Protein AF-A0A8H6CEE3-F1 (afdb_monomer_lite)

Radius of gyration: 67.64 Å; chains: 1; bounding box: 164×62×178 Å

Structure (mmCIF, N/CA/C/O backbone):
data_AF-A0A8H6CEE3-F1
#
_entry.id   AF-A0A8H6CEE3-F1
#
loop_
_atom_site.group_PDB
_atom_site.id
_atom_site.type_symbol
_atom_site.label_atom_id
_atom_site.label_alt_id
_atom_site.label_comp_id
_atom_site.label_asym_id
_atom_site.label_entity_id
_atom_site.label_seq_id
_atom_site.pdbx_PDB_ins_code
_atom_site.Cartn_x
_atom_site.Cartn_y
_atom_site.Cartn_z
_atom_site.occupancy
_atom_site.B_iso_or_equiv
_atom_site.auth_seq_id
_atom_site.auth_comp_id
_atom_site.auth_asym_id
_atom_site.auth_atom_id
_atom_site.pdbx_PDB_model_num
ATOM 1 N N . MET A 1 1 ? 14.064 2.492 -61.078 1.00 39.88 1 MET A N 1
ATOM 2 C CA . MET A 1 1 ? 13.037 1.559 -60.576 1.00 39.88 1 MET A CA 1
ATOM 3 C C . MET A 1 1 ? 13.046 1.668 -59.062 1.00 39.88 1 MET A C 1
ATOM 5 O O . MET A 1 1 ? 14.114 1.482 -58.490 1.00 39.88 1 MET A O 1
ATOM 9 N N . ALA A 1 2 ? 11.945 2.080 -58.431 1.00 37.81 2 ALA A N 1
ATOM 10 C CA . ALA A 1 2 ? 11.889 2.160 -56.970 1.00 37.81 2 ALA A CA 1
ATOM 11 C C . ALA A 1 2 ? 12.077 0.750 -56.368 1.00 37.81 2 ALA A C 1
ATOM 13 O O . ALA A 1 2 ? 11.578 -0.214 -56.955 1.00 37.81 2 ALA A O 1
ATOM 14 N N . PRO A 1 3 ? 12.829 0.599 -55.266 1.00 48.75 3 PRO A N 1
ATOM 15 C CA . PRO A 1 3 ? 13.043 -0.702 -54.645 1.00 48.75 3 PRO A CA 1
ATOM 16 C C . PRO A 1 3 ? 11.715 -1.298 -54.160 1.00 48.75 3 PRO A C 1
ATOM 18 O O . PRO A 1 3 ? 10.822 -0.582 -53.715 1.00 48.75 3 PRO A O 1
ATOM 21 N N . ALA A 1 4 ? 11.595 -2.622 -54.257 1.00 53.44 4 ALA A N 1
ATOM 22 C CA . ALA A 1 4 ? 10.451 -3.389 -53.779 1.00 53.44 4 ALA A CA 1
ATOM 23 C C . ALA A 1 4 ? 10.147 -3.084 -52.299 1.00 53.44 4 ALA A C 1
ATOM 25 O O . ALA A 1 4 ? 10.990 -3.330 -51.437 1.00 53.44 4 ALA A O 1
ATOM 26 N N . GLU A 1 5 ? 8.938 -2.593 -52.007 1.00 61.75 5 GLU A N 1
ATOM 27 C CA . GLU A 1 5 ? 8.427 -2.410 -50.640 1.00 61.75 5 GLU A CA 1
ATOM 28 C C . GLU A 1 5 ? 8.554 -3.733 -49.854 1.00 61.75 5 GLU A C 1
ATOM 30 O O . GLU A 1 5 ? 7.961 -4.744 -50.252 1.00 61.75 5 GLU A O 1
ATOM 35 N N . PRO A 1 6 ? 9.341 -3.785 -48.762 1.00 60.94 6 PRO A N 1
ATOM 36 C CA . PRO A 1 6 ? 9.722 -5.049 -48.141 1.00 60.94 6 PRO A CA 1
ATOM 37 C C . PRO A 1 6 ? 8.540 -5.799 -47.512 1.00 60.94 6 PRO A C 1
ATOM 39 O O . PRO A 1 6 ? 8.573 -7.026 -47.511 1.00 60.94 6 PRO A O 1
ATOM 42 N N . ASN A 1 7 ? 7.487 -5.099 -47.072 1.00 70.81 7 ASN A N 1
ATOM 43 C CA . ASN A 1 7 ? 6.395 -5.643 -46.250 1.00 70.81 7 ASN A CA 1
ATOM 44 C C . ASN A 1 7 ? 5.053 -5.837 -46.981 1.00 70.81 7 ASN A C 1
ATOM 46 O O . ASN A 1 7 ? 4.021 -5.973 -46.324 1.00 70.81 7 ASN A O 1
ATOM 50 N N . VAL A 1 8 ? 5.036 -5.849 -48.317 1.00 82.00 8 VAL A N 1
ATOM 51 C CA . VAL A 1 8 ? 3.790 -6.011 -49.083 1.00 82.00 8 VAL A CA 1
ATOM 52 C C . VAL A 1 8 ? 3.648 -7.426 -49.642 1.00 82.00 8 VAL A C 1
ATOM 54 O O . VAL A 1 8 ? 4.561 -7.951 -50.284 1.00 82.00 8 VAL A O 1
ATOM 57 N N . ASP A 1 9 ? 2.466 -8.011 -49.435 1.00 89.31 9 ASP A N 1
ATOM 58 C CA . ASP A 1 9 ? 2.075 -9.294 -50.014 1.00 89.31 9 ASP A CA 1
ATOM 59 C C . ASP A 1 9 ? 1.698 -9.123 -51.494 1.00 89.31 9 ASP A C 1
ATOM 61 O O . ASP A 1 9 ? 0.627 -8.614 -51.830 1.00 89.31 9 ASP A O 1
ATOM 65 N N . TYR A 1 10 ? 2.579 -9.539 -52.397 1.00 91.75 10 TYR A N 1
ATOM 66 C CA . TYR A 1 10 ? 2.385 -9.433 -53.837 1.00 91.75 10 TYR A CA 1
ATOM 67 C C . TYR A 1 10 ? 1.326 -10.407 -54.358 1.00 91.75 10 TYR A C 1
ATOM 69 O O . TYR A 1 10 ? 0.660 -10.084 -55.344 1.00 91.75 10 TYR A O 1
ATOM 77 N N . TYR A 1 11 ? 1.098 -11.539 -53.683 1.00 92.31 11 TYR A N 1
ATOM 78 C CA . TYR A 1 11 ? -0.005 -12.440 -54.019 1.00 92.31 11 TYR A CA 1
ATOM 79 C C . TYR A 1 11 ? -1.343 -11.782 -53.676 1.00 92.31 11 TYR A C 1
ATOM 81 O O . TYR A 1 11 ? -2.260 -11.785 -54.500 1.00 92.31 11 TYR A O 1
ATOM 89 N N . ALA A 1 12 ? -1.427 -11.108 -52.523 1.00 91.19 12 ALA A N 1
ATOM 90 C CA . ALA A 1 12 ? -2.615 -10.344 -52.141 1.00 91.19 12 ALA A CA 1
ATOM 91 C C . ALA A 1 12 ? -2.850 -9.118 -53.043 1.00 91.19 12 ALA A C 1
ATOM 93 O O . ALA A 1 12 ? -3.990 -8.858 -53.427 1.00 91.19 12 ALA A O 1
ATOM 94 N N . VAL A 1 13 ? -1.793 -8.395 -53.441 1.00 92.00 13 VAL A N 1
ATOM 95 C CA . VAL A 1 13 ? -1.885 -7.267 -54.396 1.00 92.00 13 VAL A CA 1
ATOM 96 C C . VAL A 1 13 ? -2.426 -7.728 -55.750 1.00 92.00 13 VAL A C 1
ATOM 98 O O . VAL A 1 13 ? -3.252 -7.043 -56.356 1.00 92.00 13 VAL A O 1
ATOM 101 N N . LEU A 1 14 ? -1.995 -8.902 -56.215 1.00 93.06 14 LEU A N 1
ATOM 102 C CA . LEU A 1 14 ? -2.500 -9.528 -57.436 1.00 93.06 14 LEU A CA 1
ATOM 103 C C . LEU A 1 14 ? -3.820 -10.284 -57.222 1.00 93.06 14 LEU A C 1
ATOM 105 O O . LEU A 1 14 ? -4.374 -10.792 -58.194 1.00 93.06 14 LEU A O 1
ATOM 109 N N . ALA A 1 15 ? -4.342 -10.342 -55.993 1.00 92.25 15 ALA A N 1
ATOM 110 C CA . ALA A 1 15 ? -5.543 -11.081 -55.606 1.00 92.25 15 ALA A CA 1
ATOM 111 C C . ALA A 1 15 ? -5.543 -12.550 -56.079 1.00 92.25 15 ALA A C 1
ATOM 113 O O . ALA A 1 15 ? -6.558 -13.068 -56.547 1.00 92.25 15 ALA A O 1
ATOM 114 N N . VAL A 1 16 ? -4.390 -13.212 -55.981 1.00 93.94 16 VAL A N 1
ATOM 115 C CA . VAL A 1 16 ? -4.187 -14.617 -56.359 1.00 93.94 16 VAL A CA 1
ATOM 116 C C . VAL A 1 16 ? -3.710 -15.435 -55.161 1.00 93.94 16 VAL A C 1
ATOM 118 O O . VAL A 1 16 ? -3.172 -14.892 -54.201 1.00 93.94 16 VAL A O 1
ATOM 121 N N . SER A 1 17 ? -3.904 -16.754 -55.216 1.00 91.38 17 SER A N 1
ATOM 122 C CA . SER A 1 17 ? -3.331 -17.675 -54.225 1.00 91.38 17 SER A CA 1
ATOM 123 C C . SER A 1 17 ? -1.812 -17.796 -54.397 1.00 91.38 17 SER A C 1
ATOM 125 O O . SER A 1 17 ? -1.295 -17.632 -55.503 1.00 91.38 17 SER A O 1
ATOM 127 N N . ASN A 1 18 ? -1.103 -18.179 -53.336 1.00 87.81 18 ASN A N 1
ATOM 128 C CA . ASN A 1 18 ? 0.330 -18.486 -53.385 1.00 87.81 18 ASN A CA 1
ATOM 129 C C . ASN A 1 18 ? 0.644 -19.667 -54.321 1.00 87.81 18 ASN A C 1
ATOM 131 O O . ASN A 1 18 ? 1.734 -19.726 -54.886 1.00 87.81 18 ASN A O 1
ATOM 135 N N . ASP A 1 19 ? -0.334 -20.550 -54.546 1.00 89.50 19 ASP A N 1
ATOM 136 C CA . ASP A 1 19 ? -0.244 -21.690 -55.469 1.00 89.50 19 ASP A CA 1
ATOM 137 C C . ASP A 1 19 ? -0.669 -21.337 -56.906 1.00 89.50 19 ASP A C 1
ATOM 139 O O . ASP A 1 19 ? -0.760 -22.209 -57.769 1.00 89.50 19 ASP A O 1
ATOM 143 N N . ALA A 1 20 ? -0.964 -20.061 -57.189 1.00 91.75 20 ALA A N 1
ATOM 144 C CA . ALA A 1 20 ? -1.451 -19.647 -58.498 1.00 91.75 20 ALA A CA 1
ATOM 145 C C . ALA A 1 20 ? -0.418 -19.900 -59.604 1.00 91.75 20 ALA A C 1
ATOM 147 O O . ALA A 1 20 ? 0.791 -19.661 -59.446 1.00 91.75 20 ALA A O 1
ATOM 148 N N . THR A 1 21 ? -0.921 -20.349 -60.753 1.00 93.19 21 THR A N 1
ATOM 149 C CA . THR A 1 21 ? -0.109 -20.541 -61.954 1.00 93.19 21 THR A CA 1
ATOM 150 C C . THR A 1 21 ? 0.269 -19.191 -62.570 1.00 93.19 21 THR A C 1
ATOM 152 O O . THR A 1 21 ? -0.373 -18.168 -62.319 1.00 93.19 21 THR A O 1
ATOM 155 N N . ILE A 1 22 ? 1.308 -19.169 -63.409 1.00 91.62 22 ILE A N 1
ATOM 156 C CA . ILE A 1 22 ? 1.734 -17.945 -64.113 1.00 91.62 22 ILE A CA 1
ATOM 157 C C . ILE A 1 22 ? 0.588 -17.392 -64.975 1.00 91.62 22 ILE A C 1
ATOM 159 O O . ILE A 1 22 ? 0.380 -16.181 -65.031 1.00 91.62 22 ILE A O 1
ATOM 163 N N . GLU A 1 23 ? -0.213 -18.268 -65.588 1.00 91.62 23 GLU A N 1
ATOM 164 C CA . GLU A 1 23 ? -1.377 -17.853 -66.373 1.00 91.62 23 GLU A CA 1
ATOM 165 C C . GLU A 1 23 ? -2.418 -17.115 -65.529 1.00 91.62 23 GLU A C 1
ATOM 167 O O . GLU A 1 23 ? -2.978 -16.113 -65.981 1.00 91.62 23 GLU A O 1
ATOM 172 N N . ASP A 1 24 ? -2.667 -17.582 -64.306 1.00 92.69 24 ASP A N 1
ATOM 173 C CA . ASP A 1 24 ? -3.626 -16.963 -63.388 1.00 92.69 24 ASP A CA 1
ATOM 174 C C . ASP A 1 24 ? -3.121 -15.608 -62.888 1.00 92.69 24 ASP A C 1
ATOM 176 O O . ASP A 1 24 ? -3.884 -14.640 -62.837 1.00 92.69 24 ASP A O 1
ATOM 180 N N . VAL A 1 25 ? -1.815 -15.503 -62.628 1.00 94.06 25 VAL A N 1
ATOM 181 C CA . VAL A 1 25 ? -1.134 -14.243 -62.298 1.00 94.06 25 VAL A CA 1
ATOM 182 C C . VAL A 1 25 ? -1.277 -13.232 -63.442 1.00 94.06 25 VAL A C 1
ATOM 184 O O . VAL A 1 25 ? -1.697 -12.095 -63.215 1.00 94.06 25 VAL A O 1
ATOM 187 N N . THR A 1 26 ? -1.020 -13.637 -64.691 1.00 92.94 26 THR A N 1
ATOM 188 C CA . THR A 1 26 ? -1.172 -12.766 -65.869 1.00 92.94 26 THR A CA 1
ATOM 189 C C . THR A 1 26 ? -2.628 -12.370 -66.116 1.00 92.94 26 THR A C 1
ATOM 191 O O . THR A 1 26 ? -2.906 -11.211 -66.443 1.00 92.94 26 THR A O 1
ATOM 194 N N . LYS A 1 27 ? -3.581 -13.298 -65.952 1.00 94.44 27 LYS A N 1
ATOM 195 C CA . LYS A 1 27 ? -5.020 -13.009 -66.079 1.00 94.44 27 LYS A CA 1
ATOM 196 C C . LYS A 1 27 ? -5.468 -11.997 -65.024 1.00 94.44 27 LYS A C 1
ATOM 198 O O . LYS A 1 27 ? -6.136 -11.019 -65.374 1.00 94.44 27 LYS A O 1
ATOM 203 N N . SER A 1 28 ? -5.070 -12.192 -63.766 1.00 94.81 28 SER A N 1
ATOM 204 C CA . SER A 1 28 ? -5.431 -11.293 -62.669 1.00 94.81 28 SER A CA 1
ATOM 205 C C . SER A 1 28 ? -4.804 -9.909 -62.834 1.00 94.81 28 SER A C 1
ATOM 207 O O . SER A 1 28 ? -5.517 -8.906 -62.775 1.00 94.81 28 SER A O 1
ATOM 209 N N . TYR A 1 29 ? -3.513 -9.833 -63.182 1.00 95.19 29 TYR A N 1
ATOM 210 C CA . TYR A 1 29 ? -2.834 -8.567 -63.469 1.00 95.19 29 TYR A CA 1
ATOM 211 C C . TYR A 1 29 ? -3.546 -7.772 -64.567 1.00 95.19 29 TYR A C 1
ATOM 213 O O . TYR A 1 29 ? -3.877 -6.609 -64.364 1.00 95.19 29 TYR A O 1
ATOM 221 N N . ARG A 1 30 ? -3.875 -8.394 -65.710 1.00 93.56 30 ARG A N 1
ATOM 222 C CA . ARG A 1 30 ? -4.580 -7.711 -66.813 1.00 93.56 30 ARG A CA 1
ATOM 223 C C . ARG A 1 30 ? -5.952 -7.185 -66.395 1.00 93.56 30 ARG A C 1
ATOM 225 O O . ARG A 1 30 ? -6.376 -6.132 -66.872 1.00 93.56 30 ARG A O 1
ATOM 232 N N . LYS A 1 31 ? -6.660 -7.917 -65.531 1.00 94.06 31 LYS A N 1
ATOM 233 C CA . LYS A 1 31 ? -7.954 -7.494 -64.984 1.00 94.06 31 LYS A CA 1
ATOM 234 C C . LYS A 1 31 ? -7.780 -6.304 -64.038 1.00 94.06 31 LYS A C 1
ATOM 236 O O . LYS A 1 31 ? -8.448 -5.289 -64.218 1.00 94.06 31 LYS A O 1
ATOM 241 N N . LEU A 1 32 ? -6.864 -6.407 -63.078 1.00 92.38 32 LEU A N 1
ATOM 242 C CA . LEU A 1 32 ? -6.604 -5.374 -62.075 1.00 92.38 32 LEU A CA 1
ATOM 243 C C . LEU A 1 32 ? -5.993 -4.109 -62.686 1.00 92.38 32 LEU A C 1
ATOM 245 O O . LEU A 1 32 ? -6.401 -3.013 -62.317 1.00 92.38 32 LEU A O 1
ATOM 249 N N . ALA A 1 33 ? -5.112 -4.234 -63.678 1.00 91.44 33 ALA A N 1
ATOM 250 C CA . ALA A 1 33 ? -4.483 -3.112 -64.372 1.00 91.44 33 ALA A CA 1
ATOM 251 C C . ALA A 1 33 ? -5.514 -2.249 -65.110 1.00 91.44 33 ALA A C 1
ATOM 253 O O . ALA A 1 33 ? -5.437 -1.028 -65.060 1.00 91.44 33 ALA A O 1
ATOM 254 N N . LYS A 1 34 ? -6.533 -2.863 -65.730 1.00 89.94 34 LYS A N 1
ATOM 255 C CA . LYS A 1 34 ? -7.644 -2.130 -66.366 1.00 89.94 34 LYS A CA 1
ATOM 256 C C . LYS A 1 34 ? -8.510 -1.378 -65.358 1.00 89.94 34 LYS A C 1
ATOM 258 O O . LYS A 1 34 ? -9.046 -0.326 -65.693 1.00 89.94 34 LYS A O 1
ATOM 263 N N . ILE A 1 35 ? -8.672 -1.940 -64.160 1.00 87.75 35 ILE A N 1
ATOM 264 C CA . ILE A 1 35 ? -9.497 -1.371 -63.087 1.00 87.75 35 ILE A CA 1
ATOM 265 C C . ILE A 1 35 ? -8.744 -0.250 -62.364 1.00 87.75 35 ILE A C 1
ATOM 267 O O . ILE A 1 35 ? -9.344 0.766 -62.038 1.00 87.75 35 ILE A O 1
ATOM 271 N N . ARG A 1 36 ? -7.440 -0.422 -62.124 1.00 87.38 36 ARG A N 1
ATOM 272 C CA . ARG A 1 36 ? -6.585 0.474 -61.327 1.00 87.38 36 ARG A CA 1
ATOM 273 C C . ARG A 1 36 ? -5.739 1.435 -62.168 1.00 87.38 36 ARG A C 1
ATOM 275 O O . ARG A 1 36 ? -4.859 2.087 -61.623 1.00 87.38 36 ARG A O 1
ATOM 282 N N . HIS A 1 37 ? -5.987 1.529 -63.474 1.00 86.50 37 HIS A N 1
ATOM 283 C CA . HIS A 1 37 ? -5.222 2.403 -64.363 1.00 86.50 37 HIS A CA 1
ATOM 284 C C . HIS A 1 37 ? -5.358 3.880 -63.937 1.00 86.50 37 HIS A C 1
ATOM 286 O O . HIS A 1 37 ? -6.492 4.316 -63.701 1.00 86.50 37 HIS A O 1
ATOM 292 N N . PRO A 1 38 ? -4.259 4.658 -63.881 1.00 86.00 38 PRO A N 1
ATOM 293 C CA . PRO A 1 38 ? -4.291 6.058 -63.444 1.00 86.00 38 PRO A CA 1
ATOM 294 C C . PRO A 1 38 ? -5.126 6.952 -64.376 1.00 86.00 38 PRO A C 1
ATOM 296 O O . PRO A 1 38 ? -5.830 7.836 -63.912 1.00 86.00 38 PRO A O 1
ATOM 299 N N . ASP A 1 39 ? -5.168 6.642 -65.677 1.00 85.44 39 ASP A N 1
ATOM 300 C CA . ASP A 1 39 ? -5.997 7.368 -66.665 1.00 85.44 39 ASP A CA 1
ATOM 301 C C . ASP A 1 39 ? -7.511 7.293 -66.379 1.00 85.44 39 ASP A C 1
ATOM 303 O O . ASP A 1 39 ? -8.275 8.174 -66.755 1.00 85.44 39 ASP A O 1
ATOM 307 N N . LYS A 1 40 ? -7.967 6.233 -65.695 1.00 81.31 40 LYS A N 1
ATOM 308 C CA . LYS A 1 40 ? -9.386 6.040 -65.347 1.00 81.31 40 LYS A CA 1
ATOM 309 C C . LYS A 1 40 ? -9.712 6.405 -63.901 1.00 81.31 40 LYS A C 1
ATOM 311 O O . LYS A 1 40 ? -10.887 6.495 -63.561 1.00 81.31 40 LYS A O 1
ATOM 316 N N . ASN A 1 41 ? -8.699 6.587 -63.053 1.00 79.19 41 ASN A N 1
ATOM 317 C CA . ASN A 1 41 ? -8.857 6.872 -61.631 1.00 79.19 41 ASN A CA 1
ATOM 318 C C . ASN A 1 41 ? -7.981 8.073 -61.265 1.00 79.19 41 ASN A C 1
ATOM 320 O O . ASN A 1 41 ? -6.817 7.894 -60.933 1.00 79.19 41 ASN A O 1
ATOM 324 N N . LEU A 1 42 ? -8.538 9.284 -61.278 1.00 75.44 42 LEU A N 1
ATOM 325 C CA . LEU A 1 42 ? -7.797 10.528 -61.021 1.00 75.44 42 LEU A CA 1
ATOM 326 C C . LEU A 1 42 ? -7.505 10.799 -59.526 1.00 75.44 42 LEU A C 1
ATOM 328 O O . LEU A 1 42 ? -7.373 11.948 -59.121 1.00 75.44 42 LEU A O 1
ATOM 332 N N . ASN A 1 43 ? -7.416 9.765 -58.688 1.00 77.44 43 ASN A N 1
ATOM 333 C CA . ASN A 1 43 ? -7.053 9.934 -57.278 1.00 77.44 43 ASN A CA 1
ATOM 334 C C . ASN A 1 43 ? -5.527 10.004 -57.130 1.00 77.44 43 ASN A C 1
ATOM 336 O O . ASN A 1 43 ? -4.821 9.283 -57.841 1.00 77.44 43 ASN A O 1
ATOM 340 N N . ASP A 1 44 ? -5.032 10.777 -56.162 1.00 69.94 44 ASP A N 1
ATOM 341 C CA . ASP A 1 44 ? -3.591 10.977 -55.922 1.00 69.94 44 ASP A CA 1
ATOM 342 C C . ASP A 1 44 ? -2.824 9.658 -55.678 1.00 69.94 44 ASP A C 1
ATOM 344 O O . ASP A 1 44 ? -1.674 9.511 -56.092 1.00 69.94 44 ASP A O 1
ATOM 348 N N . ASP A 1 45 ? -3.490 8.635 -55.132 1.00 77.38 45 ASP A N 1
ATOM 349 C CA . ASP A 1 45 ? -2.884 7.324 -54.846 1.00 77.38 45 ASP A CA 1
ATOM 350 C C . ASP A 1 45 ? -2.920 6.334 -56.028 1.00 77.38 45 ASP A C 1
ATOM 352 O O . ASP A 1 45 ? -2.323 5.255 -55.970 1.00 77.38 45 ASP A O 1
ATOM 356 N N . SER A 1 46 ? -3.626 6.660 -57.116 1.00 80.50 46 SER A N 1
ATOM 357 C CA . SER A 1 46 ? -3.852 5.742 -58.249 1.00 80.50 46 SER A CA 1
ATOM 358 C C . SER A 1 46 ? -2.550 5.293 -58.918 1.00 80.50 46 SER A C 1
ATOM 360 O O . SER A 1 46 ? -2.379 4.113 -59.235 1.00 80.50 46 SER A O 1
ATOM 362 N N . THR A 1 47 ? -1.606 6.222 -59.069 1.00 84.25 47 THR A N 1
ATOM 363 C CA . THR A 1 47 ? -0.296 5.973 -59.675 1.00 84.25 47 THR A CA 1
ATOM 364 C C . THR A 1 47 ? 0.544 5.045 -58.799 1.00 84.25 47 THR A C 1
ATOM 366 O O . THR A 1 47 ? 1.130 4.091 -59.308 1.00 84.25 47 THR A O 1
ATOM 369 N N . ALA A 1 48 ? 0.553 5.261 -57.481 1.00 84.75 48 ALA A N 1
ATOM 370 C CA . ALA A 1 48 ? 1.295 4.427 -56.537 1.00 84.75 48 ALA A CA 1
ATOM 371 C C . ALA A 1 48 ? 0.736 2.994 -56.475 1.00 84.75 48 ALA A C 1
ATOM 373 O O . ALA A 1 48 ? 1.490 2.021 -56.521 1.00 84.75 48 ALA A O 1
ATOM 374 N N . VAL A 1 49 ? -0.594 2.844 -56.452 1.00 85.25 49 VAL A N 1
ATOM 375 C CA . VAL A 1 49 ? -1.261 1.531 -56.463 1.00 85.25 49 VAL A CA 1
ATOM 376 C C . VAL A 1 49 ? -0.990 0.775 -57.766 1.00 85.25 49 VAL A C 1
ATOM 378 O O . VAL A 1 49 ? -0.751 -0.433 -57.743 1.00 85.25 49 VAL A O 1
ATOM 381 N N . PHE A 1 50 ? -0.999 1.469 -58.906 1.00 88.69 50 PHE A N 1
ATOM 382 C CA . PHE A 1 50 ? -0.683 0.858 -60.195 1.00 88.69 50 PHE A CA 1
ATOM 383 C C . PHE A 1 50 ? 0.785 0.414 -60.277 1.00 88.69 50 PHE A C 1
ATOM 385 O O . PHE A 1 50 ? 1.061 -0.701 -60.720 1.00 88.69 50 PHE A O 1
ATOM 392 N N . GLN A 1 51 ? 1.718 1.238 -59.789 1.00 88.88 51 GLN A N 1
ATOM 393 C CA . GLN A 1 51 ? 3.136 0.876 -59.692 1.00 88.88 51 GLN A CA 1
ATOM 394 C C . GLN A 1 51 ? 3.345 -0.351 -58.798 1.00 88.88 51 GLN A C 1
ATOM 396 O O . GLN A 1 51 ? 4.091 -1.258 -59.160 1.00 88.88 51 GLN A O 1
ATOM 401 N N . LEU A 1 52 ? 2.642 -0.434 -57.665 1.00 89.31 52 LEU A N 1
ATOM 402 C CA . LEU A 1 52 ? 2.697 -1.593 -56.775 1.00 89.31 52 LEU A CA 1
ATOM 403 C C . LEU A 1 52 ? 2.168 -2.870 -57.449 1.00 89.31 52 LEU A C 1
ATOM 405 O O . LEU A 1 52 ? 2.785 -3.928 -57.337 1.00 89.31 52 LEU A O 1
ATOM 409 N N . LEU A 1 53 ? 1.057 -2.766 -58.184 1.00 91.56 53 LEU A N 1
ATOM 410 C CA . LEU A 1 53 ? 0.486 -3.869 -58.959 1.00 91.56 53 LEU A CA 1
ATOM 411 C C . LEU A 1 53 ? 1.445 -4.357 -60.056 1.00 91.56 53 LEU A C 1
ATOM 413 O O . LEU A 1 53 ? 1.578 -5.563 -60.272 1.00 91.56 53 LEU A O 1
ATOM 417 N N . GLN A 1 54 ? 2.120 -3.431 -60.737 1.00 91.44 54 GLN A N 1
ATOM 418 C CA . GLN A 1 54 ? 3.127 -3.753 -61.743 1.00 91.44 54 GLN A CA 1
ATOM 419 C C . GLN A 1 54 ? 4.347 -4.443 -61.118 1.00 91.44 54 GLN A C 1
ATOM 421 O O . GLN A 1 54 ? 4.747 -5.503 -61.593 1.00 91.44 54 GLN A O 1
ATOM 426 N N . ASN A 1 55 ? 4.872 -3.916 -60.011 1.00 90.62 55 ASN A N 1
ATOM 427 C CA . ASN A 1 55 ? 5.994 -4.517 -59.285 1.00 90.62 55 ASN A CA 1
ATOM 428 C C . ASN A 1 55 ? 5.667 -5.936 -58.782 1.00 90.62 55 ASN A C 1
ATOM 430 O O . ASN A 1 55 ? 6.514 -6.832 -58.851 1.00 90.62 55 ASN A O 1
ATOM 434 N N . ALA A 1 56 ? 4.434 -6.164 -58.317 1.00 91.81 56 ALA A N 1
ATOM 435 C CA . ALA A 1 56 ? 3.961 -7.485 -57.909 1.00 91.81 56 ALA A CA 1
ATOM 436 C C . ALA A 1 56 ? 3.952 -8.473 -59.088 1.00 91.81 56 ALA A C 1
ATOM 438 O O . ALA A 1 56 ? 4.445 -9.595 -58.958 1.00 91.81 56 ALA A O 1
ATOM 439 N N . TYR A 1 57 ? 3.459 -8.048 -60.256 1.00 93.69 57 TYR A N 1
ATOM 440 C CA . TYR A 1 57 ? 3.466 -8.866 -61.472 1.00 93.69 57 TYR A CA 1
ATOM 441 C C . TYR A 1 57 ? 4.883 -9.165 -61.975 1.00 93.69 57 TYR A C 1
ATOM 443 O O . TYR A 1 57 ? 5.180 -10.309 -62.305 1.00 93.69 57 TYR A O 1
ATOM 451 N N . GLU A 1 58 ? 5.775 -8.174 -61.988 1.00 92.31 58 GLU A N 1
ATOM 452 C CA . GLU A 1 58 ? 7.172 -8.345 -62.414 1.00 92.31 58 GLU A CA 1
ATOM 453 C C . GLU A 1 58 ? 7.970 -9.281 -61.496 1.00 92.31 58 GLU A C 1
ATOM 455 O O . GLU A 1 58 ? 8.928 -9.913 -61.944 1.00 92.31 58 GLU A O 1
ATOM 460 N N . THR A 1 59 ? 7.584 -9.372 -60.221 1.00 91.19 59 THR A N 1
ATOM 461 C CA . THR A 1 59 ? 8.249 -10.227 -59.230 1.00 91.19 59 THR A CA 1
ATOM 462 C C . THR A 1 59 ? 7.675 -11.644 -59.222 1.00 91.19 59 THR A C 1
ATOM 464 O O . THR A 1 59 ? 8.437 -12.603 -59.255 1.00 91.19 59 THR A O 1
ATOM 467 N N . ILE A 1 60 ? 6.346 -11.802 -59.202 1.00 92.19 60 ILE A N 1
ATOM 468 C CA . ILE A 1 60 ? 5.690 -13.123 -59.134 1.00 92.19 60 ILE A CA 1
ATOM 469 C C . ILE A 1 60 ? 5.606 -13.796 -60.513 1.00 92.19 60 ILE A C 1
ATOM 471 O O . ILE A 1 60 ? 5.610 -15.023 -60.608 1.00 92.19 60 ILE A O 1
ATOM 475 N N . GLY A 1 61 ? 5.536 -13.012 -61.590 1.00 89.50 61 GLY A N 1
ATOM 476 C CA . GLY A 1 61 ? 5.459 -13.519 -62.961 1.00 89.50 61 GLY A CA 1
ATOM 477 C C . GLY A 1 61 ? 6.759 -14.150 -63.472 1.00 89.50 61 GLY A C 1
ATOM 478 O O . GLY A 1 61 ? 6.707 -14.953 -64.401 1.00 89.50 61 GLY A O 1
ATOM 479 N N . ASP A 1 62 ? 7.907 -13.828 -62.867 1.00 91.88 62 ASP A N 1
ATOM 480 C CA . ASP A 1 62 ? 9.210 -14.429 -63.175 1.00 91.88 62 ASP A CA 1
ATOM 481 C C . ASP A 1 62 ? 9.524 -15.554 -62.167 1.00 91.88 62 ASP A C 1
ATOM 483 O O . ASP A 1 62 ? 9.637 -15.274 -60.971 1.00 91.88 62 ASP A O 1
ATOM 487 N N . PRO A 1 63 ? 9.711 -16.816 -62.606 1.00 89.75 63 PRO A N 1
ATOM 488 C CA . PRO A 1 63 ? 10.000 -17.943 -61.715 1.00 89.75 63 PRO A CA 1
ATOM 489 C C . PRO A 1 63 ? 11.207 -17.734 -60.789 1.00 89.75 63 PRO A C 1
ATOM 491 O O . PRO A 1 63 ? 11.202 -18.212 -59.652 1.00 89.75 63 PRO A O 1
ATOM 494 N N . THR A 1 64 ? 12.238 -17.024 -61.255 1.00 91.38 64 THR A N 1
ATOM 495 C CA . THR A 1 64 ? 13.467 -16.789 -60.480 1.00 91.38 64 THR A CA 1
ATOM 496 C C . THR A 1 64 ? 13.203 -15.779 -59.369 1.00 91.38 64 THR A C 1
ATOM 498 O O . THR A 1 64 ? 13.476 -16.051 -58.199 1.00 91.38 64 THR A O 1
ATOM 501 N N . LYS A 1 65 ? 12.578 -14.647 -59.715 1.00 90.50 65 LYS A N 1
ATOM 502 C CA . LYS A 1 65 ? 12.218 -13.591 -58.756 1.00 90.50 65 LYS A CA 1
ATOM 503 C C . LYS A 1 65 ? 11.125 -14.033 -57.785 1.00 90.50 65 LYS A C 1
ATOM 505 O O . LYS A 1 65 ? 11.170 -13.651 -56.619 1.00 90.50 65 LYS A O 1
ATOM 510 N N . ARG A 1 66 ? 10.191 -14.884 -58.227 1.00 91.31 66 ARG A N 1
ATOM 511 C CA . ARG A 1 66 ? 9.154 -15.487 -57.378 1.00 91.31 66 ARG A CA 1
ATOM 512 C C . ARG A 1 66 ? 9.780 -16.317 -56.265 1.00 91.31 66 ARG A C 1
ATOM 514 O O . ARG A 1 66 ? 9.410 -16.149 -55.111 1.00 91.31 66 ARG A O 1
ATOM 521 N N . ARG A 1 67 ? 10.787 -17.139 -56.578 1.00 89.38 67 ARG A N 1
ATOM 522 C CA . ARG A 1 67 ? 11.489 -17.951 -55.573 1.00 89.38 67 ARG A CA 1
ATOM 523 C C . ARG A 1 67 ? 12.218 -17.094 -54.534 1.00 89.38 67 ARG A C 1
ATOM 525 O O . ARG A 1 67 ? 12.153 -17.392 -53.343 1.00 89.38 67 ARG A O 1
ATOM 532 N N . GLU A 1 68 ? 12.910 -16.044 -54.970 1.00 89.19 68 GLU A N 1
ATOM 533 C CA . GLU A 1 68 ? 13.577 -15.095 -54.065 1.00 89.19 68 GLU A CA 1
ATOM 534 C C . GLU A 1 68 ? 12.567 -14.338 -53.190 1.00 89.19 68 GLU A C 1
ATOM 536 O O . GLU A 1 68 ? 12.786 -14.156 -51.988 1.00 89.19 68 GLU A O 1
ATOM 541 N N . TYR A 1 69 ? 11.436 -13.943 -53.778 1.00 89.25 69 TYR A N 1
ATOM 542 C CA . TYR A 1 69 ? 10.331 -13.312 -53.071 1.00 89.25 69 TYR A CA 1
ATOM 543 C C . TYR A 1 69 ? 9.716 -14.243 -52.026 1.00 89.25 69 TYR A C 1
ATOM 545 O O . TYR A 1 69 ? 9.583 -13.830 -50.880 1.00 89.25 69 TYR A O 1
ATOM 553 N N . ASP A 1 70 ? 9.414 -15.494 -52.371 1.00 89.50 70 ASP A N 1
ATOM 554 C CA . ASP A 1 70 ? 8.803 -16.470 -51.463 1.00 89.50 70 ASP A CA 1
ATOM 555 C C . ASP A 1 70 ? 9.705 -16.765 -50.253 1.00 89.50 70 ASP A C 1
ATOM 557 O O . ASP A 1 70 ? 9.227 -16.826 -49.118 1.00 89.50 70 ASP A O 1
ATOM 561 N N . LEU A 1 71 ? 11.023 -16.874 -50.470 1.00 87.62 71 LEU A N 1
ATOM 562 C CA . LEU A 1 71 ? 12.011 -17.025 -49.395 1.00 87.62 71 LEU A CA 1
ATOM 563 C C . LEU A 1 71 ? 12.013 -15.819 -48.444 1.00 87.62 71 LEU A C 1
ATOM 565 O O . LEU A 1 71 ? 11.968 -15.988 -47.223 1.00 87.62 71 LEU A O 1
ATOM 569 N N . ARG A 1 72 ? 12.028 -14.597 -48.992 1.00 86.88 72 ARG A N 1
ATOM 570 C CA . ARG A 1 72 ? 11.995 -13.357 -48.200 1.00 86.88 72 ARG A CA 1
ATOM 571 C C . ARG A 1 72 ? 10.662 -13.194 -47.466 1.00 86.88 72 ARG A C 1
ATOM 573 O O . ARG A 1 72 ? 10.641 -12.870 -46.280 1.00 86.88 72 ARG A O 1
ATOM 580 N N . TRP A 1 73 ? 9.556 -13.432 -48.164 1.00 85.56 73 TRP A N 1
ATOM 581 C CA . TRP A 1 73 ? 8.196 -13.276 -47.662 1.00 85.56 73 TRP A CA 1
ATOM 582 C C . TRP A 1 73 ? 7.873 -14.291 -46.568 1.00 85.56 73 TRP A C 1
ATOM 584 O O . TRP A 1 73 ? 7.222 -13.928 -45.592 1.00 85.56 73 TRP A O 1
ATOM 594 N N . SER A 1 74 ? 8.391 -15.524 -46.652 1.00 85.50 74 SER A N 1
ATOM 595 C CA . SER A 1 74 ? 8.245 -16.500 -45.566 1.00 85.50 74 SER A CA 1
ATOM 596 C C . SER A 1 74 ? 8.866 -15.992 -44.265 1.00 85.50 74 SER A C 1
ATOM 598 O O . SER A 1 74 ? 8.190 -16.001 -43.242 1.00 85.50 74 SER A O 1
ATOM 600 N N . GLY A 1 75 ? 10.101 -15.476 -44.300 1.00 85.06 75 GLY A N 1
ATOM 601 C CA . GLY A 1 75 ? 10.756 -14.928 -43.105 1.00 85.06 75 GLY A CA 1
ATOM 602 C C . GLY A 1 75 ? 10.030 -13.706 -42.527 1.00 85.06 75 GLY A C 1
ATOM 603 O O . GLY A 1 75 ? 9.874 -13.587 -41.311 1.00 85.06 75 GLY A O 1
ATOM 604 N N . ILE A 1 76 ? 9.519 -12.822 -43.392 1.00 85.50 76 ILE A N 1
ATOM 605 C CA . ILE A 1 76 ? 8.714 -11.661 -42.980 1.00 85.50 76 ILE A CA 1
ATOM 606 C C . ILE A 1 76 ? 7.401 -12.117 -42.340 1.00 85.50 76 ILE A C 1
ATOM 608 O O . ILE A 1 76 ? 7.080 -11.673 -41.239 1.00 85.50 76 ILE A O 1
ATOM 612 N N . ARG A 1 77 ? 6.677 -13.049 -42.965 1.00 85.12 77 ARG A N 1
ATOM 613 C CA . ARG A 1 77 ? 5.437 -13.632 -42.437 1.00 85.12 77 ARG A CA 1
ATOM 614 C C . ARG A 1 77 ? 5.653 -14.294 -41.079 1.00 85.12 77 ARG A C 1
ATOM 616 O O . ARG A 1 77 ? 4.853 -14.075 -40.171 1.00 85.12 77 ARG A O 1
ATOM 623 N N . ASP A 1 78 ? 6.727 -15.062 -40.923 1.00 86.75 78 ASP A N 1
ATOM 624 C CA . ASP A 1 78 ? 7.051 -15.726 -39.660 1.00 86.75 78 ASP A CA 1
ATOM 625 C C . ASP A 1 78 ? 7.360 -14.692 -38.566 1.00 86.75 78 ASP A C 1
ATOM 627 O O . ASP A 1 78 ? 6.855 -14.807 -37.448 1.00 86.75 78 ASP A O 1
ATOM 631 N N . SER A 1 79 ? 8.087 -13.618 -38.901 1.00 86.44 79 SER A N 1
ATOM 632 C CA . SER A 1 79 ? 8.340 -12.510 -37.972 1.00 86.44 79 SER A CA 1
ATOM 633 C C . SER A 1 79 ? 7.066 -11.744 -37.586 1.00 86.44 79 SER A C 1
ATOM 635 O O . SER A 1 79 ? 6.879 -11.408 -36.416 1.00 86.44 79 SER A O 1
ATOM 637 N N . LEU A 1 80 ? 6.151 -11.517 -38.537 1.00 85.62 80 LEU A N 1
ATOM 638 C CA . LEU A 1 80 ? 4.867 -10.852 -38.302 1.00 85.62 80 LEU A CA 1
ATOM 639 C C . LEU A 1 80 ? 3.964 -11.701 -37.408 1.00 85.62 80 LEU A C 1
ATOM 641 O O . LEU A 1 80 ? 3.350 -11.171 -36.484 1.00 85.62 80 LEU A O 1
ATOM 645 N N . ARG A 1 81 ? 3.929 -13.018 -37.634 1.00 86.56 81 ARG A N 1
ATOM 646 C CA . ARG A 1 81 ? 3.187 -13.965 -36.798 1.00 86.56 81 ARG A CA 1
ATOM 647 C C . ARG A 1 81 ? 3.759 -14.035 -35.384 1.00 86.56 81 ARG A C 1
ATOM 649 O O . ARG A 1 81 ? 2.996 -13.969 -34.426 1.00 86.56 81 ARG A O 1
ATOM 656 N N . ALA A 1 82 ? 5.083 -14.109 -35.245 1.00 87.12 82 ALA A N 1
ATOM 657 C CA . ALA A 1 82 ? 5.749 -14.092 -33.944 1.00 87.12 82 ALA A CA 1
ATOM 658 C C . ALA A 1 82 ? 5.489 -12.781 -33.182 1.00 87.12 82 ALA A C 1
ATOM 660 O O . ALA A 1 82 ? 5.218 -12.806 -31.981 1.00 87.12 82 ALA A O 1
ATOM 661 N N . LYS A 1 83 ? 5.507 -11.637 -33.881 1.00 87.00 83 LYS A N 1
ATOM 662 C CA . LYS A 1 83 ? 5.136 -10.337 -33.310 1.00 87.00 83 LYS A CA 1
ATOM 663 C C . LYS A 1 83 ? 3.678 -10.326 -32.856 1.00 87.00 83 LYS A C 1
ATOM 665 O O . LYS A 1 83 ? 3.410 -9.975 -31.716 1.00 87.00 83 LYS A O 1
ATOM 670 N N . GLN A 1 84 ? 2.757 -10.769 -33.707 1.00 88.44 84 GLN A N 1
ATOM 671 C CA . GLN A 1 84 ? 1.334 -10.849 -33.379 1.00 88.44 84 GLN A CA 1
ATOM 672 C C . GLN A 1 84 ? 1.076 -11.742 -32.155 1.00 88.44 84 GLN A C 1
ATOM 674 O O . GLN A 1 84 ? 0.268 -11.398 -31.295 1.00 88.44 84 GLN A O 1
ATOM 679 N N . GLU A 1 85 ? 1.780 -12.869 -32.046 1.00 88.31 85 GLU A N 1
ATOM 680 C CA . GLU A 1 85 ? 1.685 -13.763 -30.892 1.00 88.31 85 GLU A CA 1
ATOM 681 C C . GLU A 1 85 ? 2.272 -13.132 -29.619 1.00 88.31 85 GLU A C 1
ATOM 683 O O . GLU A 1 85 ? 1.685 -13.255 -28.543 1.00 88.31 85 GLU A O 1
ATOM 688 N N . SER A 1 86 ? 3.388 -12.407 -29.731 1.00 91.25 86 SER A N 1
ATOM 689 C CA . SER A 1 86 ? 3.933 -11.604 -28.631 1.00 91.25 86 SER A CA 1
ATOM 690 C C . SER A 1 86 ? 2.937 -10.537 -28.171 1.00 91.25 86 SER A C 1
ATOM 692 O O . SER A 1 86 ? 2.667 -10.437 -26.976 1.00 91.25 86 SER A O 1
ATOM 694 N N . ASP A 1 87 ? 2.356 -9.778 -29.099 1.00 90.81 87 ASP A N 1
ATOM 695 C CA . ASP A 1 87 ? 1.390 -8.716 -28.804 1.00 90.81 87 ASP A CA 1
ATOM 696 C C . ASP A 1 87 ? 0.135 -9.286 -28.123 1.00 90.81 87 ASP A C 1
ATOM 698 O O . ASP A 1 87 ? -0.354 -8.726 -27.140 1.00 90.81 87 ASP A O 1
ATOM 702 N N . TRP A 1 88 ? -0.349 -10.448 -28.578 1.00 87.19 88 TRP A N 1
ATOM 703 C CA . TRP A 1 88 ? -1.452 -11.164 -27.934 1.00 87.19 88 TRP A CA 1
ATOM 704 C C . TRP A 1 88 ? -1.107 -11.592 -26.504 1.00 87.19 88 TRP A C 1
ATOM 706 O O . TRP A 1 88 ? -1.869 -11.311 -25.580 1.00 87.19 88 TRP A O 1
ATOM 716 N N . ARG A 1 89 ? 0.059 -12.220 -26.294 1.00 91.44 89 ARG A N 1
ATOM 717 C CA . ARG A 1 89 ? 0.524 -12.634 -24.957 1.00 91.44 89 ARG A CA 1
ATOM 718 C C . ARG A 1 89 ? 0.701 -11.439 -24.022 1.00 91.44 89 ARG A C 1
ATOM 720 O O . ARG A 1 89 ? 0.355 -11.531 -22.847 1.00 91.44 89 ARG A O 1
ATOM 727 N N . GLN A 1 90 ? 1.210 -10.315 -24.526 1.00 88.56 90 GLN A N 1
ATOM 728 C CA . GLN A 1 90 ? 1.322 -9.070 -23.762 1.00 88.56 90 GLN A CA 1
ATOM 729 C C . GLN A 1 90 ? -0.056 -8.511 -23.397 1.00 88.56 90 GLN A C 1
ATOM 731 O O . GLN A 1 90 ? -0.268 -8.109 -22.253 1.00 88.56 90 GLN A O 1
ATOM 736 N N . ALA A 1 91 ? -1.011 -8.525 -24.329 1.00 89.38 91 ALA A N 1
ATOM 737 C CA . ALA A 1 91 ? -2.381 -8.101 -24.066 1.00 89.38 91 ALA A CA 1
ATOM 738 C C . ALA A 1 91 ? -3.071 -9.004 -23.029 1.00 89.38 91 ALA A C 1
ATOM 740 O O . ALA A 1 91 ? -3.728 -8.501 -22.116 1.00 89.38 91 ALA A O 1
ATOM 741 N N . GLU A 1 92 ? -2.885 -10.320 -23.123 1.00 91.62 92 GLU A N 1
ATOM 742 C CA . GLU A 1 92 ? -3.404 -11.295 -22.163 1.00 91.62 92 GLU A CA 1
ATOM 743 C C . GLU A 1 92 ? -2.777 -11.107 -20.775 1.00 91.62 92 GLU A C 1
ATOM 745 O O . GLU A 1 92 ? -3.496 -11.037 -19.775 1.00 91.62 92 GLU A O 1
ATOM 750 N N . ALA A 1 93 ? -1.456 -10.925 -20.703 1.00 89.50 93 ALA A N 1
ATOM 751 C CA . ALA A 1 93 ? -0.752 -10.626 -19.460 1.00 89.50 93 ALA A CA 1
ATOM 752 C C . ALA A 1 93 ? -1.245 -9.314 -18.828 1.00 89.50 93 ALA A C 1
ATOM 754 O O . ALA A 1 93 ? -1.538 -9.284 -17.633 1.00 89.50 93 ALA A O 1
ATOM 755 N N . ALA A 1 94 ? -1.429 -8.257 -19.625 1.00 88.12 94 ALA A N 1
ATOM 756 C CA . ALA A 1 94 ? -1.965 -6.981 -19.158 1.00 88.12 94 ALA A CA 1
ATOM 757 C C . ALA A 1 94 ? -3.415 -7.108 -18.656 1.00 88.12 94 ALA A C 1
ATOM 759 O O . ALA A 1 94 ? -3.796 -6.481 -17.665 1.00 88.12 94 ALA A O 1
ATOM 760 N N . GLN A 1 95 ? -4.246 -7.928 -19.306 1.00 91.56 95 GLN A N 1
ATOM 761 C CA . GLN A 1 95 ? -5.596 -8.223 -18.819 1.00 91.56 95 GLN A CA 1
ATOM 762 C C . GLN A 1 95 ? -5.570 -9.018 -17.510 1.00 91.56 95 GLN A C 1
ATOM 764 O O . GLN A 1 95 ? -6.322 -8.695 -16.588 1.00 91.56 95 GLN A O 1
ATOM 769 N N . ALA A 1 96 ? -4.707 -10.029 -17.400 1.00 91.50 96 ALA A N 1
ATOM 770 C CA . ALA A 1 96 ? -4.534 -10.810 -16.179 1.00 91.50 96 ALA A CA 1
ATOM 771 C C . ALA A 1 96 ? -4.033 -9.939 -15.016 1.00 91.50 96 ALA A C 1
ATOM 773 O O . ALA A 1 96 ? -4.528 -10.065 -13.896 1.00 91.50 96 ALA A O 1
ATOM 774 N N . GLU A 1 97 ? -3.108 -9.014 -15.275 1.00 88.25 97 GLU A N 1
ATOM 775 C CA . GLU A 1 97 ? -2.620 -8.052 -14.287 1.00 88.25 97 GLU A CA 1
ATOM 776 C C . GLU A 1 97 ? -3.737 -7.113 -13.817 1.00 88.25 97 GLU A C 1
ATOM 778 O O . GLU A 1 97 ? -3.939 -6.956 -12.612 1.00 88.25 97 GLU A O 1
ATOM 783 N N . LYS A 1 98 ? -4.534 -6.562 -14.743 1.00 91.31 98 LYS A N 1
ATOM 784 C CA . LYS A 1 98 ? -5.712 -5.749 -14.397 1.00 91.31 98 LYS A CA 1
ATOM 785 C C . LYS A 1 98 ? -6.693 -6.523 -13.520 1.00 91.31 98 LYS A C 1
ATOM 787 O O . LYS A 1 98 ? -7.127 -5.989 -12.502 1.00 91.31 98 LYS A O 1
ATOM 792 N N . LYS A 1 99 ? -7.002 -7.778 -13.866 1.00 93.62 99 LYS A N 1
ATOM 793 C CA . LYS A 1 99 ? -7.875 -8.647 -13.058 1.00 93.62 99 LYS A CA 1
ATOM 794 C C . LYS A 1 99 ? -7.308 -8.862 -11.654 1.00 93.62 99 LYS A C 1
ATOM 796 O O . LYS A 1 99 ? -7.999 -8.583 -10.677 1.00 93.62 99 LYS A O 1
ATOM 801 N N . ARG A 1 100 ? -6.029 -9.237 -11.538 1.00 91.50 100 ARG A N 1
ATOM 802 C CA . ARG A 1 100 ? -5.342 -9.391 -10.242 1.00 91.50 100 ARG A CA 1
ATOM 803 C C . ARG A 1 100 ? -5.376 -8.105 -9.417 1.00 91.50 100 ARG A C 1
ATOM 805 O O . ARG A 1 100 ? -5.619 -8.165 -8.216 1.00 91.50 100 ARG A O 1
ATOM 812 N N . ALA A 1 101 ? -5.183 -6.945 -10.045 1.00 86.94 101 ALA A N 1
ATOM 813 C CA . ALA A 1 101 ? -5.266 -5.652 -9.373 1.00 86.94 101 ALA A CA 1
ATOM 814 C C . ALA A 1 101 ? -6.691 -5.346 -8.883 1.00 86.94 101 ALA A C 1
ATOM 816 O O . ALA A 1 101 ? -6.861 -4.866 -7.762 1.00 86.94 101 ALA A O 1
ATOM 817 N N . THR A 1 102 ? -7.724 -5.648 -9.677 1.00 92.12 102 THR A N 1
ATOM 818 C CA . THR A 1 102 ? -9.122 -5.487 -9.245 1.00 92.12 102 THR A CA 1
ATOM 819 C C . THR A 1 102 ? -9.499 -6.445 -8.118 1.00 92.12 102 THR A C 1
ATOM 821 O O . THR A 1 102 ? -10.123 -6.020 -7.152 1.00 92.12 102 THR A O 1
ATOM 824 N N . GLU A 1 103 ? -9.063 -7.703 -8.183 1.00 93.25 103 GLU A N 1
ATOM 825 C CA . GLU A 1 103 ? -9.279 -8.695 -7.126 1.00 93.25 103 GLU A CA 1
ATOM 826 C C . GLU A 1 103 ? -8.549 -8.311 -5.834 1.00 93.25 103 GLU A C 1
ATOM 828 O O . GLU A 1 103 ? -9.104 -8.449 -4.745 1.00 93.25 103 GLU A O 1
ATOM 833 N N . ALA A 1 104 ? -7.320 -7.795 -5.934 1.00 88.00 104 ALA A N 1
ATOM 834 C CA . ALA A 1 104 ? -6.572 -7.296 -4.785 1.00 88.00 104 ALA A CA 1
ATOM 835 C C . ALA A 1 104 ? -7.292 -6.116 -4.115 1.00 88.00 104 ALA A C 1
ATOM 837 O O . ALA A 1 104 ? -7.471 -6.133 -2.898 1.00 88.00 104 ALA A O 1
ATOM 838 N N . ARG A 1 105 ? -7.779 -5.147 -4.906 1.00 88.81 105 ARG A N 1
ATOM 839 C CA . ARG A 1 105 ? -8.587 -4.022 -4.405 1.00 88.81 105 ARG A CA 1
ATOM 840 C C . ARG A 1 105 ? -9.885 -4.491 -3.751 1.00 88.81 105 ARG A C 1
ATOM 842 O O . ARG A 1 105 ? -10.235 -3.986 -2.693 1.00 88.81 105 ARG A O 1
ATOM 849 N N . ALA A 1 106 ? -10.577 -5.468 -4.338 1.00 92.81 106 ALA A N 1
ATOM 850 C CA . ALA A 1 106 ? -11.800 -6.024 -3.762 1.00 92.81 106 ALA A CA 1
ATOM 851 C C . ALA A 1 106 ? -11.535 -6.704 -2.406 1.00 92.81 106 ALA A C 1
ATOM 853 O O . ALA A 1 106 ? -12.260 -6.461 -1.444 1.00 92.81 106 ALA A O 1
ATOM 854 N N . LYS A 1 107 ? -10.453 -7.488 -2.292 1.00 92.06 107 LYS A N 1
ATOM 855 C CA . LYS A 1 107 ? -10.034 -8.109 -1.021 1.00 92.06 107 LYS A CA 1
ATOM 856 C C . LYS A 1 107 ? -9.646 -7.077 0.037 1.00 92.06 107 LYS A C 1
ATOM 858 O O . LYS A 1 107 ? -9.885 -7.291 1.222 1.00 92.06 107 LYS A O 1
ATOM 863 N N . GLU A 1 108 ? -9.010 -5.981 -0.364 1.00 87.50 108 GLU A N 1
ATOM 864 C CA . GLU A 1 108 ? -8.676 -4.874 0.537 1.00 87.50 108 GLU A CA 1
ATOM 865 C C . GLU A 1 108 ? -9.945 -4.170 1.040 1.00 87.50 108 GLU A C 1
ATOM 867 O O . GLU A 1 108 ? -10.123 -4.019 2.247 1.00 87.50 108 GLU A O 1
ATOM 872 N N . GLN A 1 109 ? -10.886 -3.869 0.139 1.00 89.88 109 GLN A N 1
ATOM 873 C CA . GLN A 1 109 ? -12.195 -3.310 0.490 1.00 89.88 109 GLN A CA 1
ATOM 874 C C . GLN A 1 109 ? -12.978 -4.214 1.448 1.00 89.88 109 GLN A C 1
ATOM 876 O O . GLN A 1 109 ? -13.541 -3.731 2.426 1.00 89.88 109 GLN A O 1
ATOM 881 N N . GLU A 1 110 ? -12.990 -5.526 1.211 1.00 92.81 110 GLU A N 1
ATOM 882 C CA . GLU A 1 110 ? -13.646 -6.494 2.094 1.00 92.81 110 GLU A CA 1
ATOM 883 C C . GLU A 1 110 ? -13.041 -6.475 3.508 1.00 92.81 110 GLU A C 1
ATOM 885 O O . GLU A 1 110 ? -13.768 -6.458 4.505 1.00 92.81 110 GLU A O 1
ATOM 890 N N . LYS A 1 111 ? -11.707 -6.407 3.616 1.00 90.12 111 LYS A N 1
ATOM 891 C CA . LYS A 1 111 ? -11.016 -6.285 4.910 1.00 90.12 111 LYS A CA 1
ATOM 892 C C . LYS A 1 111 ? -11.376 -4.992 5.633 1.00 90.12 111 LYS A C 1
ATOM 894 O O . LYS A 1 111 ? -11.576 -5.024 6.851 1.00 90.12 111 LYS A O 1
ATOM 899 N N . ASP A 1 112 ? -11.470 -3.881 4.910 1.00 90.12 112 ASP A N 1
ATOM 900 C CA . ASP A 1 112 ? -11.854 -2.590 5.478 1.00 90.12 112 ASP A CA 1
ATOM 901 C C . ASP A 1 112 ? -13.308 -2.578 5.947 1.00 90.12 112 ASP A C 1
ATOM 903 O O . ASP A 1 112 ? -13.586 -2.101 7.048 1.00 90.12 112 ASP A O 1
ATOM 907 N N . ILE A 1 113 ? -14.225 -3.173 5.182 1.00 93.94 113 ILE A N 1
ATOM 908 C CA . ILE A 1 113 ? -15.621 -3.355 5.599 1.00 93.94 113 ILE A CA 1
ATOM 909 C C . ILE A 1 113 ? -15.676 -4.204 6.872 1.00 93.94 113 ILE A C 1
ATOM 911 O O . ILE A 1 113 ? -16.255 -3.779 7.874 1.00 93.94 113 ILE A O 1
ATOM 915 N N . ALA A 1 114 ? -15.003 -5.358 6.893 1.00 93.25 114 ALA A N 1
ATOM 916 C CA . ALA A 1 114 ? -14.963 -6.227 8.067 1.00 93.25 114 ALA A CA 1
ATOM 917 C C . ALA A 1 114 ? -14.373 -5.512 9.299 1.00 93.25 114 ALA A C 1
ATOM 919 O O . ALA A 1 114 ? -14.854 -5.685 10.422 1.00 93.25 114 ALA A O 1
ATOM 920 N N . ARG A 1 115 ? -13.345 -4.675 9.109 1.00 91.75 115 ARG A N 1
ATOM 921 C CA . ARG A 1 115 ? -12.775 -3.819 10.160 1.00 91.75 115 ARG A CA 1
ATOM 922 C C . ARG A 1 115 ? -13.789 -2.788 10.657 1.00 91.75 115 ARG A C 1
ATOM 924 O O . ARG A 1 115 ? -13.950 -2.648 11.869 1.00 91.75 115 ARG A O 1
ATOM 931 N N . GLN A 1 116 ? -14.481 -2.090 9.759 1.00 92.62 116 GLN A N 1
ATOM 932 C CA . GLN A 1 116 ? -15.507 -1.110 10.124 1.00 92.62 116 GLN A CA 1
ATOM 933 C C . GLN A 1 116 ? -16.654 -1.758 10.900 1.00 92.62 116 GLN A C 1
ATOM 935 O O . GLN A 1 116 ? -17.105 -1.207 11.901 1.00 92.62 116 GLN A O 1
ATOM 940 N N . GLU A 1 117 ? -17.094 -2.951 10.506 1.00 95.19 117 GLU A N 1
ATOM 941 C CA . GLU A 1 117 ? -18.106 -3.698 11.250 1.00 95.19 117 GLU A CA 1
ATOM 942 C C . GLU A 1 117 ? -17.636 -4.112 12.646 1.00 95.19 117 GLU A C 1
ATOM 944 O O . GLU A 1 117 ? -18.418 -4.064 13.598 1.00 95.19 117 GLU A O 1
ATOM 949 N N . ARG A 1 118 ? -16.370 -4.527 12.796 1.00 94.19 118 ARG A N 1
ATOM 950 C CA . ARG A 1 118 ? -15.783 -4.809 14.116 1.00 94.19 118 ARG A CA 1
ATOM 951 C C . ARG A 1 118 ? -15.782 -3.559 14.993 1.00 94.19 118 ARG A C 1
ATOM 953 O O . ARG A 1 118 ? -16.227 -3.633 16.136 1.00 94.19 118 ARG A O 1
ATOM 960 N N . LEU A 1 119 ? -15.350 -2.417 14.455 1.00 95.69 119 LEU A N 1
ATOM 961 C CA . LEU A 1 119 ? -15.360 -1.138 15.171 1.00 95.69 119 LEU A CA 1
ATOM 962 C C . LEU A 1 119 ? -16.778 -0.722 15.569 1.00 95.69 119 LEU A C 1
ATOM 964 O O . LEU A 1 119 ? -17.003 -0.424 16.736 1.00 95.69 119 LEU A O 1
ATOM 968 N N . ARG A 1 120 ? -17.749 -0.803 14.652 1.00 96.31 120 ARG A N 1
ATOM 969 C CA . ARG A 1 120 ? -19.164 -0.523 14.947 1.00 96.31 120 ARG A CA 1
ATOM 970 C C . ARG A 1 120 ? -19.698 -1.404 16.072 1.00 96.31 120 ARG A C 1
ATOM 972 O O . ARG A 1 120 ? -20.377 -0.907 16.964 1.00 96.31 120 ARG A O 1
ATOM 979 N N . ARG A 1 121 ? -19.380 -2.704 16.063 1.00 96.69 121 ARG A N 1
ATOM 980 C CA . ARG A 1 121 ? -19.767 -3.625 17.145 1.00 96.69 121 ARG A CA 1
ATOM 981 C C . ARG A 1 121 ? -19.165 -3.207 18.485 1.00 96.69 121 ARG A C 1
ATOM 983 O O . ARG A 1 121 ? -19.879 -3.172 19.482 1.00 96.69 121 ARG A O 1
ATOM 990 N N . LEU A 1 122 ? -17.878 -2.865 18.515 1.00 96.56 122 LEU A N 1
ATOM 991 C CA . LEU A 1 122 ? -17.226 -2.378 19.733 1.00 96.56 122 LEU A CA 1
ATOM 992 C C . LEU A 1 122 ? -17.838 -1.059 20.220 1.00 96.56 122 LEU A C 1
ATOM 994 O O . LEU A 1 122 ? -18.080 -0.909 21.412 1.00 96.56 122 LEU A O 1
ATOM 998 N N . GLU A 1 123 ? -18.153 -0.131 19.319 1.00 95.69 123 GLU A N 1
ATOM 999 C CA . GLU A 1 123 ? -18.813 1.134 19.661 1.00 95.69 123 GLU A CA 1
ATOM 1000 C C . GLU A 1 123 ? -20.226 0.925 20.217 1.00 95.69 123 GLU A C 1
ATOM 1002 O O . GLU A 1 123 ? -20.608 1.604 21.167 1.00 95.69 123 GLU A O 1
ATOM 1007 N N . GLN A 1 124 ? -20.978 -0.050 19.699 1.00 96.94 124 GLN A N 1
ATOM 1008 C CA . GLN A 1 124 ? -22.266 -0.441 20.276 1.00 96.94 124 GLN A CA 1
ATOM 1009 C C . GLN A 1 124 ? -22.111 -0.975 21.704 1.00 96.94 124 GLN A C 1
ATOM 1011 O O . GLN A 1 124 ? -22.913 -0.631 22.568 1.00 96.94 124 GLN A O 1
ATOM 1016 N N . PHE A 1 125 ? -21.090 -1.798 21.975 1.00 97.12 125 PHE A N 1
ATOM 1017 C CA . PHE A 1 125 ? -20.805 -2.252 23.341 1.00 97.12 125 PHE A CA 1
ATOM 1018 C C . PHE A 1 125 ? -20.398 -1.097 24.253 1.00 97.12 125 PHE A C 1
ATOM 1020 O O . PHE A 1 125 ? -20.902 -1.015 25.368 1.00 97.12 125 PHE A O 1
ATOM 1027 N N . ARG A 1 126 ? -19.547 -0.185 23.765 1.00 97.62 126 ARG A N 1
ATOM 1028 C CA . ARG A 1 126 ? -19.150 1.024 24.495 1.00 97.62 126 ARG A CA 1
ATOM 1029 C C . ARG A 1 126 ? -20.381 1.823 24.918 1.00 97.62 126 ARG A C 1
ATOM 1031 O O . ARG A 1 126 ? -20.557 2.075 26.100 1.00 97.62 126 ARG A O 1
ATOM 1038 N N . TRP A 1 127 ? -21.269 2.118 23.966 1.00 97.25 127 TRP A N 1
ATOM 1039 C CA . TRP A 1 127 ? -22.495 2.874 24.220 1.00 97.25 127 TRP A CA 1
ATOM 1040 C C . TRP A 1 127 ? -23.422 2.181 25.227 1.00 97.25 127 TRP A C 1
ATOM 1042 O O . TRP A 1 127 ? -23.941 2.835 26.124 1.00 97.25 127 TRP A O 1
ATOM 1052 N N . LYS A 1 128 ? -23.591 0.854 25.129 1.00 97.06 128 LYS A N 1
ATOM 1053 C CA . LYS A 1 128 ? -24.379 0.086 26.109 1.00 97.06 128 LYS A CA 1
ATOM 1054 C C . LYS A 1 128 ? -23.797 0.185 27.519 1.00 97.06 128 LYS A C 1
ATOM 1056 O O . LYS A 1 128 ? -24.547 0.354 28.474 1.00 97.06 128 LYS A O 1
ATOM 1061 N N . TYR A 1 129 ? -22.474 0.083 27.655 1.00 97.12 129 TYR A N 1
ATOM 1062 C CA . TYR A 1 129 ? -21.822 0.234 28.953 1.00 97.12 129 TYR A CA 1
ATOM 1063 C C . TYR A 1 129 ? -21.930 1.662 29.487 1.00 97.12 129 TYR A C 1
ATOM 1065 O O . TYR A 1 129 ? -22.234 1.821 30.664 1.00 97.12 129 TYR A O 1
ATOM 1073 N N . ASP A 1 130 ? -21.748 2.681 28.644 1.00 97.25 130 ASP A N 1
ATOM 1074 C CA . ASP A 1 130 ? -21.929 4.087 29.025 1.00 97.25 130 ASP A CA 1
ATOM 1075 C C . ASP A 1 130 ? -23.348 4.350 29.568 1.00 97.25 130 ASP A C 1
ATOM 1077 O O . ASP A 1 130 ? -23.504 4.987 30.613 1.00 97.25 130 ASP A O 1
ATOM 1081 N N . ASP A 1 131 ? -24.376 3.813 28.901 1.00 98.00 131 ASP A N 1
ATOM 1082 C CA . ASP A 1 131 ? -25.782 3.922 29.314 1.00 98.00 131 ASP A CA 1
ATOM 1083 C C . ASP A 1 131 ? -26.051 3.217 30.658 1.00 98.00 131 ASP A C 1
ATOM 1085 O O . ASP A 1 131 ? -26.574 3.822 31.599 1.00 98.00 131 ASP A O 1
ATOM 1089 N N . GLU A 1 132 ? -25.598 1.966 30.817 1.00 97.31 132 GLU A N 1
ATOM 1090 C CA . GLU A 1 132 ? -25.743 1.236 32.086 1.00 97.31 132 GLU A CA 1
ATOM 1091 C C . GLU A 1 132 ? -24.997 1.918 33.245 1.00 97.31 132 GLU A C 1
ATOM 1093 O O . GLU A 1 132 ? -25.512 1.995 34.366 1.00 97.31 132 GLU A O 1
ATOM 1098 N N . ILE A 1 133 ? -23.790 2.433 32.989 1.00 97.81 133 ILE A N 1
ATOM 1099 C CA . ILE A 1 133 ? -22.990 3.192 33.959 1.00 97.81 133 ILE A CA 1
ATOM 1100 C C . ILE A 1 133 ? -23.741 4.451 34.390 1.00 97.81 133 ILE A C 1
ATOM 1102 O O . ILE A 1 133 ? -23.764 4.774 35.585 1.00 97.81 133 ILE A O 1
ATOM 1106 N N . PHE A 1 134 ? -24.366 5.159 33.448 1.00 98.19 134 PHE A N 1
ATOM 1107 C CA . PHE A 1 134 ? -25.134 6.365 33.730 1.00 98.19 134 PHE A CA 1
ATOM 1108 C C . PHE A 1 134 ? -26.322 6.076 34.657 1.00 98.19 134 PHE A C 1
ATOM 1110 O O . PHE A 1 134 ? -26.469 6.733 35.699 1.00 98.19 134 PHE A O 1
ATOM 1117 N N . GLU A 1 135 ? -27.125 5.061 34.335 1.00 97.62 135 GLU A N 1
ATOM 1118 C CA . GLU A 1 135 ? -28.295 4.686 35.136 1.00 97.62 135 GLU A CA 1
ATOM 1119 C C . GLU A 1 135 ? -27.910 4.135 36.516 1.00 97.62 135 GLU A C 1
ATOM 1121 O O . GLU A 1 135 ? -28.509 4.508 37.533 1.00 97.62 135 GLU A O 1
ATOM 1126 N N . LEU A 1 136 ? -26.849 3.326 36.609 1.00 97.06 136 LEU A N 1
ATOM 1127 C CA . LEU A 1 136 ? -26.333 2.869 37.902 1.00 97.06 136 LEU A CA 1
ATOM 1128 C C . LEU A 1 136 ? -25.815 4.024 38.752 1.00 97.06 136 LEU A C 1
ATOM 1130 O O . LEU A 1 136 ? -26.157 4.107 39.932 1.00 97.06 136 LEU A O 1
ATOM 1134 N N . SER A 1 137 ? -25.065 4.954 38.160 1.00 96.94 137 SER A N 1
ATOM 1135 C CA . SER A 1 137 ? -24.576 6.151 38.853 1.00 96.94 137 SER A CA 1
ATOM 1136 C C . SER A 1 137 ? -25.732 6.999 39.384 1.00 96.94 137 SER A C 1
ATOM 1138 O O . SER A 1 137 ? -25.687 7.503 40.509 1.00 96.94 137 SER A O 1
ATOM 1140 N N . ARG A 1 138 ? -26.812 7.135 38.604 1.00 98.19 138 ARG A N 1
ATOM 1141 C CA . ARG A 1 138 ? -28.041 7.808 39.039 1.00 98.19 138 ARG A CA 1
ATOM 1142 C C . ARG A 1 138 ? -28.700 7.087 40.216 1.00 98.19 138 ARG A C 1
ATOM 1144 O O . ARG A 1 138 ? -29.082 7.745 41.187 1.00 98.19 138 ARG A O 1
ATOM 1151 N N . ALA A 1 139 ? -28.822 5.762 40.154 1.00 96.88 139 ALA A N 1
ATOM 1152 C CA . ALA A 1 139 ? -29.410 4.959 41.223 1.00 96.88 139 ALA A CA 1
ATOM 1153 C C . ALA A 1 139 ? -28.581 5.007 42.519 1.00 96.88 139 ALA A C 1
ATOM 1155 O O . ALA A 1 139 ? -29.151 5.159 43.600 1.00 96.88 139 ALA A O 1
ATOM 1156 N N . ILE A 1 140 ? -27.252 4.945 42.408 1.00 97.19 140 ILE A N 1
ATOM 1157 C CA . ILE A 1 140 ? -26.307 5.091 43.523 1.00 97.19 140 ILE A CA 1
ATOM 1158 C C . ILE A 1 140 ? -26.496 6.449 44.200 1.00 97.19 140 ILE A C 1
ATOM 1160 O O . ILE A 1 140 ? -26.719 6.497 45.408 1.00 97.19 140 ILE A O 1
ATOM 1164 N N . ARG A 1 141 ? -26.525 7.554 43.436 1.00 98.19 141 ARG A N 1
ATOM 1165 C CA . ARG A 1 141 ? -26.775 8.900 43.992 1.00 98.19 141 ARG A CA 1
ATOM 1166 C C . ARG A 1 141 ? -28.071 8.963 44.807 1.00 98.19 141 ARG A C 1
ATOM 1168 O O . ARG A 1 141 ? -28.097 9.593 45.863 1.00 98.19 141 ARG A O 1
ATOM 1175 N N . LYS A 1 142 ? -29.137 8.298 44.344 1.00 97.50 142 LYS A N 1
ATOM 1176 C CA . LYS A 1 142 ? -30.418 8.231 45.065 1.00 97.50 142 LYS A CA 1
ATOM 1177 C C . LYS A 1 142 ? -30.303 7.440 46.373 1.00 97.50 142 LYS A C 1
ATOM 1179 O O . LYS A 1 142 ? -30.781 7.919 47.397 1.00 97.50 142 LYS A O 1
ATOM 1184 N N . LEU A 1 143 ? -29.656 6.273 46.357 1.00 96.31 143 LEU A N 1
ATOM 1185 C CA . LEU A 1 143 ? -29.442 5.458 47.562 1.00 96.31 143 LEU A CA 1
ATOM 1186 C C . LEU A 1 143 ? -28.598 6.192 48.608 1.00 96.31 143 LEU A C 1
ATOM 1188 O O . LEU A 1 143 ? -28.952 6.190 49.785 1.00 96.31 143 LEU A O 1
ATOM 1192 N N . VAL A 1 144 ? -27.534 6.872 48.175 1.00 97.31 144 VAL A N 1
ATOM 1193 C CA . VAL A 1 144 ? -26.691 7.702 49.048 1.00 97.31 144 VAL A CA 1
ATOM 1194 C C . VAL A 1 144 ? -27.516 8.816 49.701 1.00 97.31 144 VAL A C 1
ATOM 1196 O O . VAL A 1 144 ? -27.437 9.014 50.913 1.00 97.31 144 VAL A O 1
ATOM 1199 N N . ALA A 1 145 ? -28.355 9.516 48.929 1.00 97.19 145 ALA A N 1
ATOM 1200 C CA . ALA A 1 145 ? -29.228 10.562 49.464 1.00 97.19 145 ALA A CA 1
ATOM 1201 C C . ALA A 1 145 ? -30.261 10.013 50.465 1.00 97.19 145 ALA A C 1
ATOM 1203 O O . ALA A 1 145 ? -30.501 10.622 51.507 1.00 97.19 145 ALA A O 1
ATOM 1204 N N . ASP A 1 146 ? -30.854 8.855 50.178 1.00 95.38 146 ASP A N 1
ATOM 1205 C CA . ASP A 1 146 ? -31.817 8.198 51.062 1.00 95.38 146 ASP A CA 1
ATOM 1206 C C . ASP A 1 146 ? -31.184 7.720 52.375 1.00 95.38 146 ASP A C 1
ATOM 1208 O O . ASP A 1 146 ? -31.774 7.899 53.441 1.00 95.38 146 ASP A O 1
ATOM 1212 N N . LEU A 1 147 ? -29.988 7.128 52.316 1.00 94.81 147 LEU A N 1
ATOM 1213 C CA . LEU A 1 147 ? -29.232 6.728 53.503 1.00 94.81 147 LEU A CA 1
ATOM 1214 C C . LEU A 1 147 ? -28.894 7.937 54.374 1.00 94.81 147 LEU A C 1
ATOM 1216 O O . LEU A 1 147 ? -29.075 7.876 55.590 1.00 94.81 147 LEU A O 1
ATOM 1220 N N . LYS A 1 148 ? -28.486 9.049 53.750 1.00 95.19 148 LYS A N 1
ATOM 1221 C CA . LYS A 1 148 ? -28.227 10.310 54.450 1.00 95.19 148 LYS A CA 1
ATOM 1222 C C . LYS A 1 148 ? -29.480 10.832 55.156 1.00 95.19 148 LYS A C 1
ATOM 1224 O O . LYS A 1 148 ? -29.422 11.108 56.346 1.00 95.19 148 LYS A O 1
ATOM 1229 N N . ARG A 1 149 ? -30.637 10.852 54.483 1.00 95.19 149 ARG A N 1
ATOM 1230 C CA . ARG A 1 149 ? -31.921 11.246 55.102 1.00 95.19 149 ARG A CA 1
ATOM 1231 C C . ARG A 1 149 ? -32.276 10.384 56.313 1.00 95.19 149 ARG A C 1
ATOM 1233 O O . ARG A 1 149 ? -32.682 10.911 57.342 1.00 95.19 149 ARG A O 1
ATOM 1240 N N . LEU A 1 150 ? -32.108 9.064 56.207 1.00 92.75 150 LEU A N 1
ATOM 1241 C CA . LEU A 1 150 ? -32.337 8.145 57.328 1.00 92.75 150 LEU A CA 1
ATOM 1242 C C . LEU A 1 150 ? -31.338 8.382 58.475 1.00 92.75 150 LEU A C 1
ATOM 1244 O O . LEU A 1 150 ? -31.653 8.148 59.640 1.00 92.75 150 LEU A O 1
ATOM 1248 N N . GLN A 1 151 ? -30.107 8.793 58.168 1.00 92.19 151 GLN A N 1
ATOM 1249 C CA . GLN A 1 151 ? -29.105 9.167 59.166 1.00 92.19 151 GLN A CA 1
ATOM 1250 C C . GLN A 1 151 ? -29.467 10.469 59.879 1.00 92.19 151 GLN A C 1
ATOM 1252 O O . GLN A 1 151 ? -29.441 10.494 61.106 1.00 92.19 151 GLN A O 1
ATOM 1257 N N . ASP A 1 152 ? -29.877 11.491 59.134 1.00 92.62 152 ASP A N 1
ATOM 1258 C CA . ASP A 1 152 ? -30.299 12.781 59.680 1.00 92.62 152 ASP A CA 1
ATOM 1259 C C . ASP A 1 152 ? -31.525 12.624 60.602 1.00 92.62 152 ASP A C 1
ATOM 1261 O O . ASP A 1 152 ? -31.548 13.173 61.702 1.00 92.62 152 ASP A O 1
ATOM 1265 N N . GLN A 1 153 ? -32.493 11.775 60.228 1.00 88.81 153 GLN A N 1
ATOM 1266 C CA . GLN A 1 153 ? -33.646 11.435 61.079 1.00 88.81 153 GLN A CA 1
ATOM 1267 C C . GLN A 1 153 ? -33.249 10.792 62.415 1.00 88.81 153 GLN A C 1
ATOM 1269 O O . GLN A 1 153 ? -33.846 11.091 63.447 1.00 88.81 153 GLN A O 1
ATOM 1274 N N . ASP A 1 154 ? -32.240 9.917 62.428 1.00 87.31 154 ASP A N 1
ATOM 1275 C CA . ASP A 1 154 ? -31.759 9.320 63.682 1.00 87.31 154 ASP A CA 1
ATOM 1276 C C . ASP A 1 154 ? -31.069 10.357 64.578 1.00 87.31 154 ASP A C 1
ATOM 1278 O O . ASP A 1 154 ? -31.197 10.301 65.805 1.00 87.31 154 ASP A O 1
ATOM 1282 N N . VAL A 1 155 ? -30.360 11.318 63.979 1.00 87.88 155 VAL A N 1
ATOM 1283 C CA . VAL A 1 155 ? -29.745 12.434 64.709 1.00 87.88 155 VAL A CA 1
ATOM 1284 C C . VAL A 1 155 ? -30.825 13.321 65.336 1.00 87.88 155 VAL A C 1
ATOM 1286 O O . VAL A 1 155 ? -30.720 13.668 66.515 1.00 87.88 155 VAL A O 1
ATOM 1289 N N . GLU A 1 156 ? -31.883 13.642 64.588 1.00 88.25 156 GLU A N 1
ATOM 1290 C CA . GLU A 1 156 ? -33.023 14.414 65.092 1.00 88.25 156 GLU A CA 1
ATOM 1291 C C . GLU A 1 156 ? -33.764 13.703 66.225 1.00 88.25 156 GLU A C 1
ATOM 1293 O O . GLU A 1 156 ? -34.050 14.322 67.250 1.00 88.25 156 GLU A O 1
ATOM 1298 N N . ASP A 1 157 ? -34.052 12.410 66.085 1.00 84.62 157 ASP A N 1
ATOM 1299 C CA . ASP A 1 157 ? -34.739 11.658 67.137 1.00 84.62 157 ASP A CA 1
ATOM 1300 C C . ASP A 1 157 ? -33.881 11.523 68.394 1.00 84.62 157 ASP A C 1
ATOM 1302 O O . ASP A 1 157 ? -34.391 11.701 69.498 1.00 84.62 157 ASP A O 1
ATOM 1306 N N . SER A 1 158 ? -32.568 11.322 68.245 1.00 82.19 158 SER A N 1
ATOM 1307 C CA . SER A 1 158 ? -31.636 11.331 69.381 1.00 82.19 158 SER A CA 1
ATOM 1308 C C . SER A 1 158 ? -31.617 12.687 70.092 1.00 82.19 158 SER A C 1
ATOM 1310 O O . SER A 1 158 ? -31.474 12.756 71.313 1.00 82.19 158 SER A O 1
ATOM 1312 N N . ARG A 1 159 ? -31.754 13.788 69.341 1.00 84.50 159 ARG A N 1
ATOM 1313 C CA . ARG A 1 159 ? -31.845 15.142 69.897 1.00 84.50 159 ARG A CA 1
ATOM 1314 C C . ARG A 1 159 ? -33.159 15.341 70.655 1.00 84.50 159 ARG A C 1
ATOM 1316 O O . ARG A 1 159 ? -33.114 15.765 71.807 1.00 84.50 159 ARG A O 1
ATOM 1323 N N . LYS A 1 160 ? -34.297 14.956 70.068 1.00 82.06 160 LYS A N 1
ATOM 1324 C CA . LYS A 1 160 ? -35.618 15.002 70.723 1.00 82.06 160 LYS A CA 1
ATOM 1325 C C . LYS A 1 160 ? -35.663 14.124 71.973 1.00 82.06 160 LYS A C 1
ATOM 1327 O O . LYS A 1 160 ? -36.252 14.512 72.976 1.00 82.06 160 LYS A O 1
ATOM 1332 N N . GLU A 1 161 ? -35.028 12.953 71.951 1.00 75.88 161 GLU A N 1
ATOM 1333 C CA . GLU A 1 161 ? -34.893 12.097 73.134 1.00 75.88 161 GLU A CA 1
ATOM 1334 C C . GLU A 1 161 ? -34.054 12.756 74.228 1.00 75.88 161 GLU A C 1
ATOM 1336 O O . GLU A 1 161 ? -34.442 12.682 75.387 1.00 75.88 161 GLU A O 1
ATOM 1341 N N . LYS A 1 162 ? -32.956 13.444 73.895 1.00 79.06 162 LYS A N 1
ATOM 1342 C CA . LYS A 1 162 ? -32.169 14.220 74.872 1.00 79.06 162 LYS A CA 1
ATOM 1343 C C . LYS A 1 162 ? -32.927 15.426 75.419 1.00 79.06 162 LYS A C 1
ATOM 1345 O O . LYS A 1 162 ? -32.741 15.766 76.578 1.00 79.06 162 LYS A O 1
ATOM 1350 N N . GLU A 1 163 ? -33.779 16.061 74.623 1.00 78.56 163 GLU A N 1
ATOM 1351 C CA . GLU A 1 163 ? -34.668 17.132 75.090 1.00 78.56 163 GLU A CA 1
ATOM 1352 C C . GLU A 1 163 ? -35.756 16.570 76.025 1.00 78.56 163 GLU A C 1
ATOM 1354 O O . GLU A 1 163 ? -36.050 17.169 77.058 1.00 78.56 163 GLU A O 1
ATOM 1359 N N . ARG A 1 164 ? -36.286 15.371 75.729 1.00 70.56 164 ARG A N 1
ATOM 1360 C CA . ARG A 1 164 ? -37.334 14.699 76.522 1.00 70.56 164 ARG A CA 1
ATOM 1361 C C . ARG A 1 164 ? -36.813 14.012 77.794 1.00 70.56 164 ARG A C 1
ATOM 1363 O O . ARG A 1 164 ? -37.510 14.008 78.802 1.00 70.56 164 ARG A O 1
ATOM 1370 N N . ASN A 1 165 ? -35.600 13.458 77.756 1.00 69.06 165 ASN A N 1
ATOM 1371 C CA . ASN A 1 165 ? -34.936 12.747 78.862 1.00 69.06 165 ASN A CA 1
ATOM 1372 C C . ASN A 1 165 ? -33.787 13.557 79.490 1.00 69.06 165 ASN A C 1
ATOM 1374 O O . ASN A 1 165 ? -33.021 13.034 80.299 1.00 69.06 165 ASN A O 1
ATOM 1378 N N . GLY A 1 166 ? -33.630 14.818 79.096 1.00 73.38 166 GLY A N 1
ATOM 1379 C CA . GLY A 1 166 ? -32.581 15.698 79.590 1.00 73.38 166 GLY A CA 1
ATOM 1380 C C . GLY A 1 166 ? -32.844 16.182 81.010 1.00 73.38 166 GLY A C 1
ATOM 1381 O O . GLY A 1 166 ? -33.964 16.142 81.521 1.00 73.38 166 GLY A O 1
ATOM 1382 N N . TRP A 1 167 ? -31.799 16.710 81.642 1.00 67.69 167 TRP A N 1
ATOM 1383 C CA . TRP A 1 167 ? -31.865 17.237 83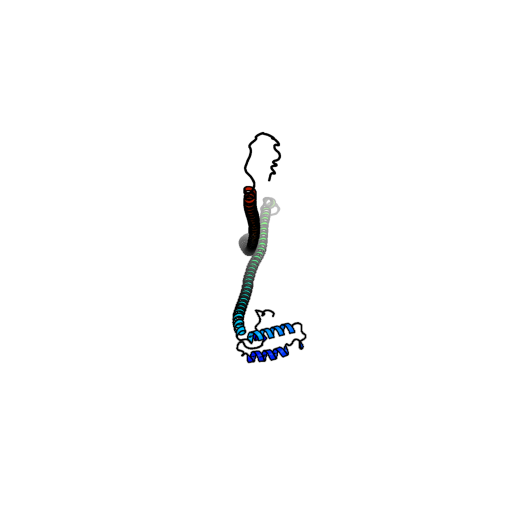.006 1.00 67.69 167 TRP A CA 1
ATOM 1384 C C . TRP A 1 167 ? -32.952 18.317 83.193 1.00 67.69 167 TRP A C 1
ATOM 1386 O O . TRP A 1 167 ? -33.638 18.315 84.213 1.00 67.69 167 TRP A O 1
ATOM 1396 N N . TRP A 1 168 ? -33.204 19.159 82.180 1.00 61.19 168 TRP A N 1
ATOM 1397 C CA . TRP A 1 168 ? -34.295 20.149 82.176 1.00 61.19 168 TRP A CA 1
ATOM 1398 C C . TRP A 1 168 ? -35.702 19.534 82.253 1.00 61.19 168 TRP A C 1
ATOM 1400 O O . TRP A 1 168 ? -36.560 20.068 82.951 1.00 61.19 168 TRP A O 1
ATOM 1410 N N . ALA A 1 169 ? -35.943 18.394 81.600 1.00 66.25 169 ALA A N 1
ATOM 1411 C CA . ALA A 1 169 ? -37.222 17.685 81.688 1.00 66.25 169 ALA A CA 1
ATOM 1412 C C . ALA A 1 169 ? -37.435 17.066 83.081 1.00 66.25 169 ALA A C 1
ATOM 1414 O O . ALA A 1 169 ? -38.554 17.036 83.594 1.00 66.25 169 ALA A O 1
ATOM 1415 N N . TYR A 1 170 ? -36.350 16.624 83.728 1.00 65.50 170 TYR A N 1
ATOM 1416 C CA . TYR A 1 170 ? -36.368 16.179 85.124 1.00 65.50 170 TYR A CA 1
ATOM 1417 C C . TYR A 1 170 ? -36.630 17.336 86.100 1.00 65.50 170 TYR A C 1
ATOM 1419 O O . TYR A 1 170 ? -37.431 17.176 87.019 1.00 65.50 170 TYR A O 1
ATOM 1427 N N . LEU A 1 171 ? -36.015 18.504 85.875 1.00 65.62 171 LEU A N 1
ATOM 1428 C CA . LEU A 1 171 ? -36.224 19.714 86.680 1.00 65.62 171 LEU A CA 1
ATOM 1429 C C . LEU A 1 171 ? -37.646 20.287 86.553 1.00 65.62 171 LEU A C 1
ATOM 1431 O O . LEU A 1 171 ? -38.214 20.720 87.549 1.00 65.62 171 LEU A O 1
ATOM 1435 N N . ALA A 1 172 ? -38.248 20.261 85.360 1.00 65.06 172 ALA A N 1
ATOM 1436 C CA . ALA A 1 172 ? -39.610 20.759 85.123 1.00 65.06 172 ALA A CA 1
ATOM 1437 C C . ALA A 1 172 ? -40.727 19.774 85.550 1.00 65.06 172 ALA A C 1
ATOM 1439 O O . ALA A 1 172 ? -41.905 20.136 85.608 1.00 65.06 172 ALA A O 1
ATOM 1440 N N . SER A 1 173 ? -40.368 18.525 85.872 1.00 60.25 173 SER A N 1
ATOM 1441 C CA . SER A 1 173 ? -41.292 17.430 86.204 1.00 60.25 173 SER A CA 1
ATOM 1442 C C . SER A 1 173 ? -42.266 17.676 87.376 1.00 60.25 173 SER A C 1
ATOM 1444 O O . SER A 1 173 ? -43.360 17.111 87.305 1.00 60.25 173 SER A O 1
ATOM 1446 N N . PRO A 1 174 ? -41.934 18.424 88.451 1.00 63.28 174 PRO A N 1
ATOM 1447 C CA . PRO A 1 174 ? -42.850 18.630 89.582 1.00 63.28 174 PRO A CA 1
ATOM 1448 C C . PRO A 1 174 ? -44.010 19.593 89.287 1.00 63.28 174 PRO A C 1
ATOM 1450 O O . PRO A 1 174 ? -45.024 19.535 89.971 1.00 63.28 174 PRO A O 1
ATOM 1453 N N . ILE A 1 175 ? -43.865 20.473 88.287 1.00 62.19 175 ILE A N 1
ATOM 1454 C CA . ILE A 1 175 ? -44.815 21.566 88.005 1.00 62.19 175 ILE A CA 1
ATOM 1455 C C . ILE A 1 175 ? -45.759 21.211 86.844 1.00 62.19 175 ILE A C 1
ATOM 1457 O O . ILE A 1 175 ? -46.922 21.597 86.860 1.00 62.19 175 ILE A O 1
ATOM 1461 N N . LEU A 1 176 ? -45.283 20.455 85.847 1.00 58.94 176 LEU A N 1
ATOM 1462 C CA . LEU A 1 176 ? -46.033 20.165 84.612 1.00 58.94 176 LEU A CA 1
ATOM 1463 C C . LEU A 1 176 ? -46.608 18.738 84.526 1.00 58.94 176 LEU A C 1
ATOM 1465 O O . LEU A 1 176 ? -47.405 18.459 83.635 1.00 58.94 176 LEU A O 1
ATOM 1469 N N . GLY A 1 177 ? -46.245 17.840 85.449 1.00 50.75 177 GLY A N 1
ATOM 1470 C CA . GLY A 1 177 ? -46.603 16.419 85.385 1.00 50.75 177 GLY A CA 1
ATOM 1471 C C . GLY A 1 177 ? -45.817 15.667 84.300 1.00 50.75 177 GLY A C 1
ATOM 1472 O O . GLY A 1 177 ? -45.601 16.155 83.192 1.00 50.75 177 GLY A O 1
ATOM 1473 N N . LYS A 1 178 ? -45.342 14.449 84.598 1.00 54.34 178 LYS A N 1
ATOM 1474 C CA . LYS A 1 178 ? -44.665 13.630 83.578 1.00 54.34 178 LYS A CA 1
ATOM 1475 C C . LYS A 1 178 ? -45.688 13.188 82.537 1.00 54.34 178 LYS A C 1
ATOM 1477 O O . LYS A 1 178 ? -46.634 12.482 82.884 1.00 54.34 178 LYS A O 1
ATOM 1482 N N . VAL A 1 179 ? -45.450 13.499 81.264 1.00 57.19 179 VAL A N 1
ATOM 1483 C CA . VAL A 1 179 ? -46.115 12.804 80.155 1.00 57.19 179 VAL A CA 1
ATOM 1484 C C . VAL A 1 179 ? -45.636 11.349 80.195 1.00 57.19 179 VAL A C 1
ATOM 1486 O O . VAL A 1 179 ? -44.561 11.015 79.695 1.00 57.19 179 VAL A O 1
ATOM 1489 N N . LYS A 1 180 ? -46.387 10.487 80.890 1.00 58.00 180 LYS A N 1
ATOM 1490 C CA . LYS A 1 180 ? -46.155 9.041 80.913 1.00 58.00 180 LYS A CA 1
ATOM 1491 C C . LYS A 1 180 ? -46.557 8.510 79.546 1.00 58.00 180 LYS A C 1
ATOM 1493 O O . LYS A 1 180 ? -47.732 8.354 79.240 1.00 58.00 180 LYS A O 1
ATOM 1498 N N . GLU A 1 181 ? -45.550 8.297 78.720 1.00 62.09 181 GLU A N 1
ATOM 1499 C CA . GLU A 1 181 ? -45.686 7.633 77.434 1.00 62.09 181 GLU A CA 1
ATOM 1500 C C . GLU A 1 181 ? -46.314 6.254 77.646 1.00 62.09 181 GLU A C 1
ATOM 1502 O O . GLU A 1 181 ? -45.825 5.478 78.476 1.00 62.09 181 GLU A O 1
ATOM 1507 N N . THR A 1 182 ? -47.413 5.976 76.944 1.00 76.50 182 THR A N 1
ATOM 1508 C CA . THR A 1 182 ? -48.085 4.678 77.035 1.00 76.50 182 THR A CA 1
ATOM 1509 C C . THR A 1 182 ? -47.178 3.591 76.460 1.00 76.50 182 THR A C 1
ATOM 1511 O O . THR A 1 182 ? -46.351 3.851 75.579 1.00 76.50 182 THR A O 1
ATOM 1514 N N . ASP A 1 183 ? -47.319 2.356 76.944 1.00 76.62 183 ASP A N 1
ATOM 1515 C CA . ASP A 1 183 ? -46.516 1.234 76.444 1.00 76.62 183 ASP A CA 1
ATOM 1516 C C . ASP A 1 183 ? -46.708 1.031 74.929 1.00 76.62 183 ASP A C 1
ATOM 1518 O O . ASP A 1 183 ? -45.749 0.727 74.220 1.00 76.62 183 ASP A O 1
ATOM 1522 N N . GLU A 1 184 ? -47.891 1.353 74.399 1.00 80.56 184 GLU A N 1
ATOM 1523 C CA . GLU A 1 184 ? -48.171 1.395 72.958 1.00 80.56 184 GLU A CA 1
ATOM 1524 C C . GLU A 1 184 ? -47.313 2.424 72.201 1.00 80.56 184 GLU A C 1
ATOM 1526 O O . GLU A 1 184 ? -46.786 2.130 71.128 1.00 80.56 184 GLU A O 1
ATOM 1531 N N . GLN A 1 185 ? -47.120 3.630 72.750 1.00 79.62 185 GLN A N 1
ATOM 1532 C CA . GLN A 1 185 ? -46.301 4.675 72.121 1.00 79.62 185 GLN A CA 1
ATOM 1533 C C . GLN A 1 185 ? -44.814 4.306 72.109 1.00 79.62 185 GLN A C 1
ATOM 1535 O O . GLN A 1 185 ? -44.114 4.593 71.131 1.00 79.62 185 GLN A O 1
ATOM 1540 N N . LYS A 1 186 ? -44.329 3.635 73.161 1.00 79.00 186 LYS A N 1
ATOM 1541 C CA . LYS A 1 186 ? -42.966 3.085 73.195 1.00 79.00 186 LYS A CA 1
ATOM 1542 C C . LYS A 1 186 ? -42.787 1.994 72.146 1.00 79.00 186 LYS A C 1
ATOM 1544 O O . LYS A 1 186 ? -41.862 2.086 71.341 1.00 79.00 186 LYS A O 1
ATOM 1549 N N . GLN A 1 187 ? -43.708 1.030 72.094 1.00 83.94 187 GLN A N 1
ATOM 1550 C CA . GLN A 1 187 ? -43.685 -0.050 71.104 1.00 83.94 187 GLN A CA 1
ATOM 1551 C C . GLN A 1 187 ? -43.749 0.486 69.665 1.00 83.94 187 GLN A C 1
ATOM 1553 O O . GLN A 1 187 ? -42.999 0.034 68.800 1.00 83.94 187 GLN A O 1
ATOM 1558 N N . ALA A 1 188 ? -44.580 1.498 69.392 1.00 84.44 188 ALA A N 1
ATOM 1559 C CA . ALA A 1 188 ? -44.678 2.117 68.069 1.00 84.44 188 ALA A CA 1
ATOM 1560 C C . ALA A 1 188 ? -43.365 2.797 67.632 1.00 84.44 188 ALA A C 1
ATOM 1562 O O . ALA A 1 188 ? -42.950 2.698 66.470 1.00 84.44 188 ALA A O 1
ATOM 1563 N N . ARG A 1 189 ? -42.672 3.468 68.557 1.00 81.44 189 ARG A N 1
ATOM 1564 C CA . ARG A 1 189 ? -41.373 4.101 68.282 1.00 81.44 189 ARG A CA 1
ATOM 1565 C C . ARG A 1 189 ? -40.260 3.094 68.098 1.00 81.44 189 ARG A C 1
ATOM 1567 O O . ARG A 1 189 ? -39.476 3.234 67.162 1.00 81.44 189 ARG A O 1
ATOM 1574 N N . GLU A 1 190 ? -40.216 2.077 68.947 1.00 82.50 190 GLU A N 1
ATOM 1575 C CA . GLU A 1 190 ? -39.266 0.980 68.823 1.00 82.50 190 GLU A CA 1
ATOM 1576 C C . GLU A 1 190 ? -39.437 0.273 67.473 1.00 82.50 190 GLU A C 1
ATOM 1578 O O . GLU A 1 190 ? -38.467 0.115 66.732 1.00 82.50 190 GLU A O 1
ATOM 1583 N N . LYS A 1 191 ? -40.681 0.004 67.056 1.00 88.69 191 LYS A N 1
ATOM 1584 C CA . LYS A 1 191 ? -40.999 -0.518 65.719 1.00 88.69 191 LYS A CA 1
ATOM 1585 C C . LYS A 1 191 ? -40.505 0.406 64.598 1.00 88.69 191 LYS A C 1
ATOM 1587 O O . LYS A 1 191 ? -39.910 -0.064 63.630 1.00 88.69 191 LYS A O 1
ATOM 1592 N N . THR A 1 192 ? -40.695 1.720 64.726 1.00 88.50 192 THR A N 1
ATOM 1593 C CA . THR A 1 192 ? -40.221 2.713 63.739 1.00 88.50 192 THR A CA 1
ATOM 1594 C C . THR A 1 192 ? -38.690 2.767 63.666 1.00 88.50 192 THR A C 1
ATOM 1596 O O . THR A 1 192 ? -38.112 2.894 62.584 1.00 88.50 192 THR A O 1
ATOM 1599 N N . ARG A 1 193 ? -38.011 2.646 64.811 1.00 86.62 193 ARG A N 1
ATOM 1600 C CA . ARG A 1 193 ? -36.548 2.573 64.899 1.00 86.62 193 ARG A CA 1
ATOM 1601 C C . ARG A 1 193 ? -36.023 1.293 64.247 1.00 86.62 193 ARG A C 1
ATOM 1603 O O . ARG A 1 193 ? -35.105 1.368 63.434 1.00 86.62 193 ARG A O 1
ATOM 1610 N N . LEU A 1 194 ? -36.640 0.146 64.528 1.00 88.38 194 LEU A N 1
ATOM 1611 C CA . LEU A 1 194 ? -36.294 -1.136 63.908 1.00 88.38 194 LEU A CA 1
ATOM 1612 C C . LEU A 1 194 ? -36.510 -1.115 62.389 1.00 88.38 194 LEU A C 1
ATOM 1614 O O . LEU A 1 194 ? -35.616 -1.517 61.647 1.00 88.38 194 LEU A O 1
ATOM 1618 N N . HIS A 1 195 ? -37.632 -0.568 61.908 1.00 87.50 195 HIS A N 1
ATOM 1619 C CA . HIS A 1 195 ? -37.869 -0.392 60.471 1.00 87.50 195 HIS A CA 1
ATOM 1620 C C . HIS A 1 195 ? -36.796 0.473 59.802 1.00 87.50 195 HIS A C 1
ATOM 1622 O O . HIS 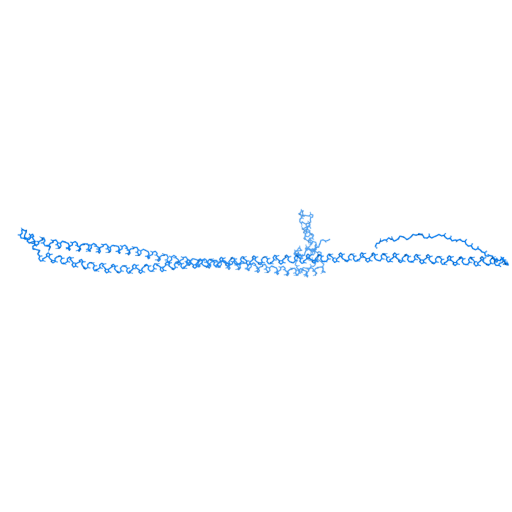A 1 195 ? -36.360 0.155 58.695 1.00 87.50 195 HIS A O 1
ATOM 1628 N N . ARG A 1 196 ? -36.336 1.546 60.454 1.00 90.94 196 ARG A N 1
ATOM 1629 C CA . ARG A 1 196 ? -35.251 2.382 59.918 1.00 90.94 196 ARG A CA 1
ATOM 1630 C C . ARG A 1 196 ? -33.910 1.669 59.903 1.00 90.94 196 ARG A C 1
ATOM 1632 O O . ARG A 1 196 ? -33.215 1.760 58.896 1.00 90.94 196 ARG A O 1
ATOM 1639 N N . LEU A 1 197 ? -33.553 0.951 60.967 1.00 89.81 197 LEU A N 1
ATOM 1640 C CA . LEU A 1 197 ? -32.318 0.160 61.009 1.00 89.81 197 LEU A CA 1
ATOM 1641 C C . LEU A 1 197 ? -32.309 -0.906 59.909 1.00 89.81 197 LEU A C 1
ATOM 1643 O O . LEU A 1 197 ? -31.328 -1.014 59.173 1.00 89.81 197 LEU A O 1
ATOM 1647 N N . ALA A 1 198 ? -33.426 -1.618 59.736 1.00 91.38 198 ALA A N 1
ATOM 1648 C CA . ALA A 1 198 ? -33.608 -2.558 58.637 1.00 91.38 198 ALA A CA 1
ATOM 1649 C C . ALA A 1 198 ? -33.476 -1.855 57.273 1.00 91.38 198 ALA A C 1
ATOM 1651 O O . ALA A 1 198 ? -32.717 -2.307 56.422 1.00 91.38 198 ALA A O 1
ATOM 1652 N N . SER A 1 199 ? -34.126 -0.701 57.087 1.00 93.38 199 SER A N 1
ATOM 1653 C CA . SER A 1 199 ? -34.047 0.090 55.848 1.00 93.38 199 SER A CA 1
ATOM 1654 C C . SER A 1 199 ? -32.620 0.559 55.534 1.00 93.38 199 SER A C 1
ATOM 1656 O O . SER A 1 199 ? -32.171 0.436 54.397 1.00 93.38 199 SER A O 1
ATOM 1658 N N . LYS A 1 200 ? -31.864 1.032 56.535 1.00 93.69 200 LYS A N 1
ATOM 1659 C CA . LYS A 1 200 ? -30.448 1.407 56.382 1.00 93.69 200 LYS A CA 1
ATOM 1660 C C . LYS A 1 200 ? -29.578 0.217 56.001 1.00 93.69 200 LYS A C 1
ATOM 1662 O O . LYS A 1 200 ? -28.731 0.348 55.124 1.00 93.69 200 LYS A O 1
ATOM 1667 N N . SER A 1 201 ? -29.783 -0.927 56.650 1.00 94.44 201 SER A N 1
ATOM 1668 C CA . SER A 1 201 ? -29.037 -2.151 56.356 1.00 94.44 201 SER A CA 1
ATOM 1669 C C . SER A 1 201 ? -29.292 -2.624 54.922 1.00 94.44 201 SER A C 1
ATOM 1671 O O . SER A 1 201 ? -28.337 -2.808 54.167 1.00 94.44 201 SER A O 1
ATOM 1673 N N . ILE A 1 202 ? -30.565 -2.705 54.516 1.00 95.12 202 ILE A N 1
ATOM 1674 C CA . ILE A 1 202 ? -30.974 -3.111 53.165 1.00 95.12 202 ILE A CA 1
ATOM 1675 C C . ILE A 1 202 ? -30.399 -2.143 52.127 1.00 95.12 202 ILE A C 1
ATOM 1677 O O . ILE A 1 202 ? -29.618 -2.562 51.274 1.00 95.12 202 ILE A O 1
ATOM 1681 N N . LYS A 1 203 ? -30.668 -0.835 52.247 1.00 95.62 203 LYS A N 1
ATOM 1682 C CA . LYS A 1 203 ? -30.157 0.171 51.297 1.00 95.62 203 LYS A CA 1
ATOM 1683 C C . LYS A 1 203 ? -28.629 0.237 51.266 1.00 95.62 203 LYS A C 1
ATOM 1685 O O . LYS A 1 203 ? -28.054 0.492 50.215 1.00 95.62 203 LYS A O 1
ATOM 1690 N N . GLY A 1 204 ? -27.965 0.008 52.399 1.00 95.00 204 GLY A N 1
ATOM 1691 C CA . GLY A 1 204 ? -26.507 -0.066 52.479 1.00 95.00 204 GLY A CA 1
ATOM 1692 C C . GLY A 1 204 ? -25.935 -1.275 51.736 1.00 95.00 204 GLY A C 1
ATOM 1693 O O . GLY A 1 204 ? -24.908 -1.150 51.072 1.00 95.00 204 GLY A O 1
ATOM 1694 N N . SER A 1 205 ? -26.603 -2.430 51.806 1.00 95.69 205 SER A N 1
ATOM 1695 C CA . SER A 1 205 ? -26.222 -3.615 51.026 1.00 95.69 205 SER A CA 1
ATOM 1696 C C . SER A 1 205 ? -26.460 -3.421 49.524 1.00 95.69 205 SER A C 1
ATOM 1698 O O . SER A 1 205 ? -25.552 -3.673 48.734 1.00 95.69 205 SER A O 1
ATOM 1700 N N . GLU A 1 206 ? -27.612 -2.858 49.141 1.00 96.62 206 GLU A N 1
ATOM 1701 C CA . GLU A 1 206 ? -27.935 -2.518 47.750 1.00 96.62 206 GLU A CA 1
ATOM 1702 C C . GLU A 1 206 ? -26.951 -1.497 47.165 1.00 96.62 206 GLU A C 1
ATOM 1704 O O . GLU A 1 206 ? -26.554 -1.605 46.006 1.00 96.62 206 GLU A O 1
ATOM 1709 N N . LEU A 1 207 ? -26.540 -0.501 47.959 1.00 97.00 207 LEU A N 1
ATOM 1710 C CA . LEU A 1 207 ? -25.550 0.489 47.545 1.00 97.00 207 LEU A CA 1
ATOM 1711 C C . LEU A 1 207 ? -24.222 -0.188 47.191 1.00 97.00 207 LEU A C 1
ATOM 1713 O O . LEU A 1 207 ? -23.724 0.015 46.086 1.00 97.00 207 LEU A O 1
ATOM 1717 N N . LYS A 1 208 ? -23.699 -1.041 48.082 1.00 97.06 208 LYS A N 1
ATOM 1718 C CA . LYS A 1 208 ? -22.451 -1.783 47.845 1.00 97.06 208 LYS A CA 1
ATOM 1719 C C . LYS A 1 208 ? -22.540 -2.670 46.604 1.00 97.06 208 LYS A C 1
ATOM 1721 O O . LYS A 1 208 ? -21.613 -2.706 45.799 1.00 97.06 208 LYS A O 1
ATOM 1726 N N . GLU A 1 209 ? -23.658 -3.367 46.416 1.00 97.56 209 GLU A N 1
ATOM 1727 C CA . GLU A 1 209 ? -23.878 -4.184 45.221 1.00 97.56 209 GLU A CA 1
ATOM 1728 C C . GLU A 1 209 ? -23.821 -3.329 43.946 1.00 97.56 209 GLU A C 1
ATOM 1730 O O . GLU A 1 209 ? -23.103 -3.660 42.999 1.00 97.56 209 GLU A O 1
ATOM 1735 N N . LYS A 1 210 ? -24.504 -2.180 43.928 1.00 97.12 210 LYS A N 1
ATOM 1736 C CA . LYS A 1 210 ? -24.490 -1.283 42.765 1.00 97.12 210 LYS A CA 1
ATOM 1737 C C . LYS A 1 210 ? -23.128 -0.647 42.521 1.00 97.12 210 LYS A C 1
ATOM 1739 O O . LYS A 1 210 ? -22.743 -0.531 41.362 1.00 97.12 210 LYS A O 1
ATOM 1744 N N . GLU A 1 211 ? -22.394 -0.273 43.565 1.00 96.88 211 GLU A N 1
ATOM 1745 C CA . GLU A 1 211 ? -21.026 0.249 43.455 1.00 96.88 211 GLU A CA 1
ATOM 1746 C C . GLU A 1 211 ? -20.084 -0.790 42.837 1.00 96.88 211 GLU A C 1
ATOM 1748 O O . GLU A 1 211 ? -19.378 -0.490 41.877 1.00 96.88 211 GLU A O 1
ATOM 1753 N N . THR A 1 212 ? -20.134 -2.042 43.305 1.00 97.75 212 THR A N 1
ATOM 1754 C CA . THR A 1 212 ? -19.324 -3.117 42.707 1.00 97.75 212 THR A CA 1
ATOM 1755 C C . THR A 1 212 ? -19.712 -3.399 41.256 1.00 97.75 212 THR A C 1
ATOM 1757 O O . THR A 1 212 ? -18.839 -3.628 40.418 1.00 97.75 212 THR A O 1
ATOM 1760 N N . ARG A 1 213 ? -21.009 -3.347 40.916 1.00 97.69 213 ARG A N 1
ATOM 1761 C CA . ARG A 1 213 ? -21.465 -3.473 39.525 1.00 97.69 213 ARG A CA 1
ATOM 1762 C C . ARG A 1 213 ? -20.985 -2.306 38.661 1.00 97.69 213 ARG A C 1
ATOM 1764 O O . ARG A 1 213 ? -20.534 -2.549 37.545 1.00 97.69 213 ARG A O 1
ATOM 1771 N N . LEU A 1 214 ? -21.059 -1.074 39.165 1.00 97.94 214 LEU A N 1
ATOM 1772 C CA . LEU A 1 214 ? -20.563 0.119 38.479 1.00 97.94 214 LEU A CA 1
ATOM 1773 C C . LEU A 1 214 ? -19.073 -0.026 38.158 1.00 97.94 214 LEU A C 1
ATOM 1775 O O . LEU A 1 214 ? -18.683 0.178 37.013 1.00 97.94 214 LEU A O 1
ATOM 1779 N N . GLN A 1 215 ? -18.271 -0.451 39.136 1.00 97.44 215 GLN A N 1
ATOM 1780 C CA . GLN A 1 215 ? -16.838 -0.666 38.952 1.00 97.44 215 GLN A CA 1
ATOM 1781 C C . GLN A 1 215 ? -16.555 -1.718 37.867 1.00 97.44 215 GLN A C 1
ATOM 1783 O O . GLN A 1 215 ? -15.785 -1.464 36.947 1.00 97.44 215 GLN A O 1
ATOM 1788 N N . ARG A 1 216 ? -17.259 -2.860 37.889 1.00 98.06 216 ARG A N 1
ATOM 1789 C CA . ARG A 1 216 ? -17.125 -3.892 36.841 1.00 98.06 216 ARG A CA 1
ATOM 1790 C C . ARG A 1 216 ? -17.467 -3.373 35.444 1.00 98.06 216 ARG A C 1
ATOM 1792 O O . ARG A 1 216 ? -16.823 -3.766 34.475 1.00 98.06 216 ARG A O 1
ATOM 1799 N N . LEU A 1 217 ? -18.491 -2.528 35.320 1.00 97.31 217 LEU A N 1
ATOM 1800 C CA . LEU A 1 217 ? -18.857 -1.935 34.033 1.00 97.31 217 LEU A CA 1
ATOM 1801 C C . LEU A 1 217 ? -17.831 -0.903 33.568 1.00 97.31 217 LEU A C 1
ATOM 1803 O O . LEU A 1 217 ? -17.542 -0.855 32.378 1.00 97.31 217 LEU A O 1
ATOM 1807 N N . GLN A 1 218 ? -17.253 -0.119 34.481 1.00 97.56 218 GLN A N 1
ATOM 1808 C CA . GLN A 1 218 ? -16.160 0.801 34.161 1.00 97.56 218 GLN A CA 1
ATOM 1809 C C . GLN A 1 218 ? -14.933 0.044 33.635 1.00 97.56 218 GLN A C 1
ATOM 1811 O O . GLN A 1 218 ? -14.385 0.422 32.601 1.00 97.56 218 GLN A O 1
ATOM 1816 N N . ASP A 1 219 ? -14.564 -1.073 34.266 1.00 97.88 219 ASP A N 1
ATOM 1817 C CA . ASP A 1 219 ? -13.477 -1.937 33.789 1.00 97.88 219 ASP A CA 1
ATOM 1818 C C . ASP A 1 219 ? -13.798 -2.546 32.408 1.00 97.88 219 ASP A C 1
ATOM 1820 O O . ASP A 1 219 ? -12.949 -2.591 31.512 1.00 97.88 219 ASP A O 1
ATOM 1824 N N . ALA A 1 220 ? -15.044 -2.987 32.197 1.00 97.38 220 ALA A N 1
ATOM 1825 C CA . ALA A 1 220 ? -15.498 -3.515 30.910 1.00 97.38 220 ALA A CA 1
ATOM 1826 C C . ALA A 1 220 ? -15.477 -2.448 29.801 1.00 97.38 220 ALA A C 1
ATOM 1828 O O . ALA A 1 220 ? -15.036 -2.728 28.682 1.00 97.38 220 ALA A O 1
ATOM 1829 N N . LEU A 1 221 ? -15.905 -1.223 30.115 1.00 97.88 221 LEU A N 1
ATOM 1830 C CA . LEU A 1 221 ? -15.849 -0.072 29.221 1.00 97.88 221 LEU A CA 1
ATOM 1831 C C . LEU A 1 221 ? -14.402 0.256 28.843 1.00 97.88 221 LEU A C 1
ATOM 1833 O O . LEU A 1 221 ? -14.109 0.446 27.661 1.00 97.88 221 LEU A O 1
ATOM 1837 N N . GLN A 1 222 ? -13.492 0.261 29.821 1.00 97.56 222 GLN A N 1
ATOM 1838 C CA . GLN A 1 222 ? -12.073 0.499 29.576 1.00 97.56 222 GLN A CA 1
ATOM 1839 C C . GLN A 1 222 ? -11.492 -0.547 28.616 1.00 97.56 222 GLN A C 1
ATOM 1841 O O . GLN A 1 222 ? -10.871 -0.189 27.619 1.00 97.56 222 GLN A O 1
ATOM 1846 N N . ASN A 1 223 ? -11.798 -1.829 28.825 1.00 98.00 223 ASN A N 1
ATOM 1847 C CA . ASN A 1 223 ? -11.376 -2.908 27.928 1.00 98.00 223 ASN A CA 1
ATOM 1848 C C . ASN A 1 223 ? -11.915 -2.727 26.492 1.00 98.00 223 ASN A C 1
ATOM 1850 O O . ASN A 1 223 ? -11.198 -2.941 25.513 1.00 98.00 223 ASN A O 1
ATOM 1854 N N . VAL A 1 224 ? -13.174 -2.305 26.330 1.00 97.69 224 VAL A N 1
ATOM 1855 C CA . VAL A 1 224 ? -13.727 -1.992 24.999 1.00 97.69 224 VAL A CA 1
ATOM 1856 C C . VAL A 1 224 ? -13.002 -0.807 24.359 1.00 97.69 224 VAL A C 1
ATOM 1858 O O . VAL A 1 224 ? -12.669 -0.876 23.174 1.00 97.69 224 VAL A O 1
ATOM 1861 N N . ASN A 1 225 ? -12.714 0.248 25.120 1.00 97.50 225 ASN A N 1
ATOM 1862 C CA . ASN A 1 225 ? -11.961 1.402 24.630 1.00 97.50 225 ASN A CA 1
ATOM 1863 C C . ASN A 1 225 ? -10.550 1.011 24.175 1.00 97.50 225 ASN A C 1
ATOM 1865 O O . ASN A 1 225 ? -10.137 1.403 23.081 1.00 97.50 225 ASN A O 1
ATOM 1869 N N . ASP A 1 226 ? -9.856 0.172 24.943 1.00 97.69 226 ASP A N 1
ATOM 1870 C CA . ASP A 1 226 ? -8.529 -0.337 24.592 1.00 97.69 226 ASP A CA 1
ATOM 1871 C C . ASP A 1 226 ? -8.575 -1.173 23.303 1.00 97.69 226 ASP A C 1
ATOM 1873 O O . ASP A 1 226 ? -7.716 -1.031 22.430 1.00 97.69 226 ASP A O 1
ATOM 1877 N N . LYS A 1 227 ? -9.620 -1.993 23.117 1.00 97.19 227 LYS A N 1
ATOM 1878 C CA . LYS A 1 227 ? -9.843 -2.746 21.869 1.00 97.19 227 LYS A CA 1
ATOM 1879 C C . LYS A 1 227 ? -10.090 -1.831 20.671 1.00 97.19 227 LYS A C 1
ATOM 1881 O O . LYS A 1 227 ? -9.526 -2.070 19.604 1.00 97.19 227 LYS A O 1
ATOM 1886 N N . ILE A 1 228 ? -10.903 -0.785 20.830 1.00 96.44 228 ILE A N 1
ATOM 1887 C CA . ILE A 1 228 ? -11.146 0.210 19.773 1.00 96.44 228 ILE A CA 1
ATOM 1888 C C . ILE A 1 228 ? -9.833 0.912 19.406 1.00 96.44 228 ILE A C 1
ATOM 1890 O O . ILE A 1 228 ? -9.517 1.042 18.222 1.00 96.44 228 ILE A O 1
ATOM 1894 N N . ALA A 1 229 ? -9.055 1.338 20.403 1.00 96.62 229 ALA A N 1
ATOM 1895 C CA . ALA A 1 229 ? -7.763 1.984 20.194 1.00 96.62 229 ALA A CA 1
ATOM 1896 C C . ALA A 1 229 ? -6.767 1.051 19.486 1.00 96.62 229 ALA A C 1
ATOM 1898 O O . ALA A 1 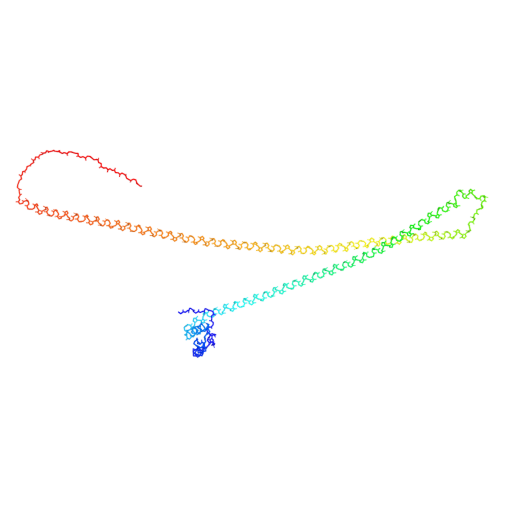229 ? -6.111 1.463 18.529 1.00 96.62 229 ALA A O 1
ATOM 1899 N N . ALA A 1 230 ? -6.702 -0.220 19.892 1.00 96.19 230 ALA A N 1
ATOM 1900 C CA . ALA A 1 230 ? -5.847 -1.221 19.264 1.00 96.19 230 ALA A CA 1
ATOM 1901 C C . ALA A 1 230 ? -6.218 -1.473 17.793 1.00 96.19 230 ALA A C 1
ATOM 1903 O O . ALA A 1 230 ? -5.330 -1.527 16.944 1.00 96.19 230 ALA A O 1
ATOM 1904 N N . GLU A 1 231 ? -7.508 -1.595 17.462 1.00 93.44 231 GLU A N 1
ATOM 1905 C CA . GLU A 1 231 ? -7.952 -1.779 16.072 1.00 93.44 231 GLU A CA 1
ATOM 1906 C C . GLU A 1 231 ? -7.658 -0.550 15.199 1.00 93.44 231 GLU A C 1
ATOM 1908 O O . GLU A 1 231 ? -7.216 -0.705 14.058 1.00 93.44 231 GLU A O 1
ATOM 1913 N N . LYS A 1 232 ? -7.828 0.667 15.734 1.00 94.38 232 LYS A N 1
ATOM 1914 C CA . LYS A 1 232 ? -7.453 1.907 15.031 1.00 94.38 232 LYS A CA 1
ATOM 1915 C C . LYS A 1 232 ? -5.949 1.977 14.777 1.00 94.38 232 LYS A C 1
ATOM 1917 O O . LYS A 1 232 ? -5.536 2.233 13.649 1.00 94.38 232 LYS A O 1
ATOM 1922 N N . LYS A 1 233 ? -5.136 1.661 15.788 1.00 95.88 233 LYS A N 1
ATOM 1923 C CA . LYS A 1 233 ? -3.676 1.640 15.663 1.00 95.88 233 LYS A CA 1
ATOM 1924 C C . LYS A 1 233 ? -3.204 0.632 14.613 1.00 95.88 233 LYS A C 1
ATOM 1926 O O . LYS A 1 233 ? -2.384 0.978 13.773 1.00 95.88 233 LYS A O 1
ATOM 1931 N N . LYS A 1 234 ? -3.764 -0.585 14.595 1.00 93.06 234 LYS A N 1
ATOM 1932 C CA . LYS A 1 234 ? -3.449 -1.584 13.556 1.00 93.06 234 LYS A CA 1
ATOM 1933 C C . LYS A 1 234 ? -3.731 -1.056 12.148 1.00 93.06 234 LYS A C 1
ATOM 1935 O O . LYS A 1 234 ? -2.924 -1.269 11.251 1.00 93.06 234 LYS A O 1
ATOM 1940 N N . ALA A 1 235 ? -4.857 -0.368 11.957 1.00 90.44 235 ALA A N 1
ATOM 1941 C CA . ALA A 1 235 ? -5.208 0.215 10.665 1.00 90.44 235 ALA A CA 1
ATOM 1942 C C . ALA A 1 235 ? -4.220 1.314 10.238 1.00 90.44 235 ALA A C 1
ATOM 1944 O O . ALA A 1 235 ? -3.805 1.358 9.081 1.00 90.44 235 ALA A O 1
ATOM 1945 N N . GLU A 1 236 ? -3.810 2.175 11.171 1.00 92.31 236 GLU A N 1
ATOM 1946 C CA . GLU A 1 236 ? -2.792 3.199 10.918 1.00 92.31 236 GLU A CA 1
ATOM 1947 C C . GLU A 1 236 ? -1.423 2.590 10.594 1.00 92.31 236 GLU A C 1
ATOM 1949 O O . GLU A 1 236 ? -0.778 3.023 9.640 1.00 92.31 236 GLU A O 1
ATOM 1954 N N . ASP A 1 237 ? -0.995 1.570 11.339 1.00 94.00 237 ASP A N 1
ATOM 1955 C CA . ASP A 1 237 ? 0.279 0.881 11.119 1.00 94.00 237 ASP A CA 1
ATOM 1956 C C . ASP A 1 237 ? 0.308 0.167 9.758 1.00 94.00 237 ASP A C 1
ATOM 1958 O O . ASP A 1 237 ? 1.313 0.217 9.049 1.00 94.00 237 ASP A O 1
ATOM 1962 N N . GLU A 1 238 ? -0.794 -0.470 9.350 1.00 90.56 238 GLU A N 1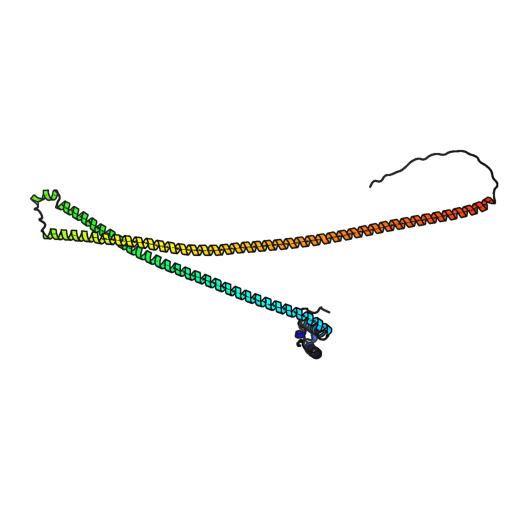
ATOM 1963 C CA . GLU A 1 238 ? -0.926 -1.065 8.015 1.00 90.56 238 GLU A CA 1
ATOM 1964 C C . GLU A 1 238 ? -0.854 -0.008 6.910 1.00 90.56 238 GLU A C 1
ATOM 1966 O O . GLU A 1 238 ? -0.107 -0.179 5.946 1.00 90.56 238 GLU A O 1
ATOM 1971 N N . LYS A 1 239 ? -1.560 1.117 7.070 1.00 90.12 239 LYS A N 1
ATOM 1972 C CA . LYS A 1 239 ? -1.505 2.222 6.107 1.00 90.12 239 LYS A CA 1
ATOM 1973 C C . LYS A 1 239 ? -0.089 2.789 5.983 1.00 90.12 239 LYS A C 1
ATOM 1975 O O . LYS A 1 239 ? 0.390 2.999 4.871 1.00 90.12 239 LYS A O 1
ATOM 1980 N N . ARG A 1 240 ? 0.605 2.982 7.109 1.00 94.62 240 ARG A N 1
ATOM 1981 C CA . ARG A 1 240 ? 2.004 3.438 7.131 1.00 94.62 240 ARG A CA 1
ATOM 1982 C C . ARG A 1 240 ? 2.923 2.476 6.387 1.00 94.62 240 ARG A C 1
ATOM 1984 O O . ARG A 1 240 ? 3.708 2.935 5.568 1.00 94.62 240 ARG A O 1
ATOM 1991 N N . LYS A 1 241 ? 2.779 1.162 6.594 1.00 94.19 241 LYS A N 1
ATOM 1992 C CA . LYS A 1 241 ? 3.561 0.149 5.862 1.00 94.19 241 LYS A CA 1
ATOM 1993 C C . LYS A 1 241 ? 3.357 0.244 4.354 1.00 94.19 241 LYS A C 1
ATOM 1995 O O . LYS A 1 241 ? 4.336 0.253 3.617 1.00 94.19 241 LYS A O 1
ATOM 2000 N N . VAL A 1 242 ? 2.110 0.366 3.895 1.00 89.62 242 VAL A N 1
ATOM 2001 C CA . VAL A 1 242 ? 1.807 0.514 2.461 1.00 89.62 242 VAL A CA 1
ATOM 2002 C C . VAL A 1 242 ? 2.426 1.797 1.897 1.00 89.62 242 VAL A C 1
ATOM 2004 O O . VAL A 1 242 ? 3.026 1.778 0.822 1.00 89.62 242 VAL A O 1
ATOM 2007 N N . GLU A 1 243 ? 2.329 2.911 2.624 1.00 91.12 243 GLU A N 1
ATOM 2008 C CA . GLU A 1 243 ? 2.956 4.173 2.224 1.00 91.12 243 GLU A CA 1
ATOM 2009 C C . GLU A 1 243 ? 4.488 4.082 2.193 1.00 91.12 243 GLU A C 1
ATOM 2011 O O . GLU A 1 243 ? 5.105 4.580 1.253 1.00 91.12 243 GLU A O 1
ATOM 2016 N N . ASP A 1 244 ? 5.108 3.437 3.180 1.00 94.12 244 ASP A N 1
ATOM 2017 C CA . ASP A 1 244 ? 6.558 3.241 3.254 1.00 94.12 244 ASP A CA 1
ATOM 2018 C C . ASP A 1 244 ? 7.066 2.327 2.140 1.00 94.12 244 ASP A C 1
ATOM 2020 O O . ASP A 1 244 ? 8.070 2.637 1.498 1.00 94.12 244 ASP A O 1
ATOM 2024 N N . GLU A 1 245 ? 6.346 1.249 1.833 1.00 93.44 245 GLU A N 1
ATOM 2025 C CA . GLU A 1 245 ? 6.645 0.390 0.688 1.00 93.44 245 GLU A CA 1
ATOM 2026 C C . GLU A 1 245 ? 6.514 1.152 -0.635 1.00 93.44 245 GLU A C 1
ATOM 2028 O O . GLU A 1 245 ? 7.373 1.024 -1.511 1.00 93.44 245 GLU A O 1
ATOM 2033 N N . ALA A 1 246 ? 5.482 1.985 -0.789 1.00 90.81 246 ALA A N 1
ATOM 2034 C CA . ALA A 1 246 ? 5.316 2.828 -1.969 1.00 90.81 246 ALA A CA 1
ATOM 2035 C C . ALA A 1 246 ? 6.441 3.872 -2.087 1.00 90.81 246 ALA A C 1
ATOM 2037 O O . ALA A 1 246 ? 6.977 4.074 -3.180 1.00 90.81 246 ALA A O 1
ATOM 2038 N N . ARG A 1 247 ? 6.841 4.501 -0.973 1.00 94.12 247 ARG A N 1
ATOM 2039 C CA . ARG A 1 247 ? 7.994 5.412 -0.905 1.00 94.12 247 ARG A CA 1
ATOM 2040 C C . ARG A 1 247 ? 9.283 4.694 -1.308 1.00 94.12 247 ARG A C 1
ATOM 2042 O O . ARG A 1 247 ? 9.985 5.169 -2.197 1.00 94.12 247 ARG A O 1
ATOM 2049 N N . ALA A 1 248 ? 9.560 3.526 -0.732 1.00 95.12 248 ALA A N 1
ATOM 2050 C CA . ALA A 1 248 ? 10.745 2.730 -1.042 1.00 95.12 248 ALA A CA 1
ATOM 2051 C C . ALA A 1 248 ? 10.785 2.298 -2.516 1.00 95.12 248 ALA A C 1
ATOM 2053 O O . ALA A 1 248 ? 11.834 2.383 -3.152 1.00 95.12 248 ALA A O 1
ATOM 2054 N N . ARG A 1 249 ? 9.645 1.888 -3.090 1.00 94.38 249 ARG A N 1
ATOM 2055 C CA . ARG A 1 249 ? 9.536 1.564 -4.523 1.00 94.38 249 ARG A CA 1
ATOM 2056 C C . ARG A 1 249 ? 9.856 2.766 -5.408 1.00 94.38 249 ARG A C 1
ATOM 2058 O O . ARG A 1 249 ? 10.596 2.610 -6.369 1.00 94.38 249 ARG A O 1
ATOM 2065 N N . ARG A 1 250 ? 9.342 3.957 -5.080 1.00 93.88 250 ARG A N 1
ATOM 2066 C CA . ARG A 1 250 ? 9.649 5.189 -5.831 1.00 93.88 250 ARG A CA 1
ATOM 2067 C C . ARG A 1 250 ? 11.139 5.507 -5.810 1.00 93.88 250 ARG A C 1
ATOM 2069 O O . ARG A 1 250 ? 11.704 5.766 -6.863 1.00 93.88 250 ARG A O 1
ATOM 2076 N N . VAL A 1 251 ? 11.768 5.422 -4.637 1.00 96.62 251 VAL A N 1
ATOM 2077 C CA . VAL A 1 251 ? 13.213 5.652 -4.493 1.00 96.62 251 VAL A CA 1
ATOM 2078 C C . VAL A 1 251 ? 14.017 4.650 -5.323 1.00 96.62 251 VAL A C 1
ATOM 2080 O O . VAL A 1 251 ? 14.950 5.054 -6.007 1.00 96.62 251 VAL A O 1
ATOM 2083 N N . ARG A 1 252 ? 13.642 3.364 -5.319 1.00 96.06 252 ARG A N 1
ATOM 2084 C CA . ARG A 1 252 ? 14.311 2.340 -6.141 1.00 96.06 252 ARG A CA 1
ATOM 2085 C C . ARG A 1 252 ? 14.188 2.625 -7.634 1.00 96.06 252 ARG A C 1
ATOM 2087 O O . ARG A 1 252 ? 15.196 2.620 -8.321 1.00 96.06 252 ARG A O 1
ATOM 2094 N N . LEU A 1 253 ? 12.985 2.935 -8.117 1.00 94.19 253 LEU A N 1
ATOM 2095 C CA . LEU A 1 253 ? 12.770 3.263 -9.531 1.00 94.19 253 LEU A CA 1
ATOM 2096 C C . LEU A 1 253 ? 13.550 4.515 -9.948 1.00 94.19 253 LEU A C 1
ATOM 2098 O O . LEU A 1 253 ? 14.083 4.576 -11.049 1.00 94.19 253 LEU A O 1
ATOM 2102 N N . GLU A 1 254 ? 13.645 5.509 -9.066 1.00 94.25 254 GLU A N 1
ATOM 2103 C CA . GLU A 1 254 ? 14.453 6.701 -9.315 1.00 94.25 254 GLU A CA 1
ATOM 2104 C C . GLU A 1 254 ? 15.954 6.378 -9.363 1.00 94.25 254 GLU A C 1
ATOM 2106 O O . GLU A 1 254 ? 16.661 6.902 -10.221 1.00 94.25 254 GLU A O 1
ATOM 2111 N N . GLN A 1 255 ? 16.446 5.505 -8.480 1.00 94.50 255 GLN A N 1
ATOM 2112 C CA . GLN A 1 255 ? 17.831 5.023 -8.511 1.00 94.50 255 GLN A CA 1
ATOM 2113 C C . GLN A 1 255 ? 18.124 4.247 -9.796 1.00 94.50 255 GLN A C 1
ATOM 2115 O O . GLN A 1 255 ? 19.080 4.575 -10.490 1.00 94.50 255 GLN A O 1
ATOM 2120 N N . GLU A 1 256 ? 17.264 3.298 -10.163 1.00 95.31 256 GLU A N 1
ATOM 2121 C CA . GLU A 1 256 ? 17.387 2.527 -11.402 1.00 95.31 256 GLU A CA 1
ATOM 2122 C C . GLU A 1 256 ? 17.387 3.442 -12.635 1.00 95.31 256 GLU A C 1
ATOM 2124 O O . GLU A 1 256 ? 18.234 3.293 -13.515 1.00 95.31 256 GLU A O 1
ATOM 2129 N N . ALA A 1 257 ? 16.501 4.442 -12.682 1.00 94.19 257 ALA A N 1
ATOM 2130 C CA . ALA A 1 257 ? 16.463 5.420 -13.769 1.00 94.19 257 ALA A CA 1
ATOM 2131 C C . ALA A 1 257 ? 17.734 6.284 -13.828 1.00 94.19 257 ALA A C 1
ATOM 2133 O O . ALA A 1 257 ? 18.249 6.562 -14.913 1.00 94.19 257 ALA A O 1
ATOM 2134 N N . ARG A 1 258 ? 18.271 6.700 -12.672 1.00 96.12 258 ARG A N 1
ATOM 2135 C CA . ARG A 1 258 ? 19.548 7.429 -12.597 1.00 96.12 258 ARG A CA 1
ATOM 2136 C C . ARG A 1 258 ? 20.708 6.566 -13.085 1.00 96.12 258 ARG A C 1
ATOM 2138 O O . ARG A 1 258 ? 21.528 7.053 -13.859 1.00 96.12 258 ARG A O 1
ATOM 2145 N N . ASP A 1 259 ? 20.763 5.303 -12.678 1.00 95.19 259 ASP A N 1
ATOM 2146 C CA . ASP A 1 259 ? 21.812 4.369 -13.087 1.00 95.19 259 ASP A CA 1
ATOM 2147 C C . ASP A 1 259 ? 21.756 4.088 -14.594 1.00 95.19 259 ASP A C 1
ATOM 2149 O O . ASP A 1 259 ? 22.791 4.117 -15.264 1.00 95.19 259 ASP A O 1
ATOM 2153 N N . GLN A 1 260 ? 20.553 3.913 -15.152 1.00 94.50 260 GLN A N 1
ATOM 2154 C CA . GLN A 1 260 ? 20.337 3.790 -16.597 1.00 94.50 260 GLN A CA 1
ATOM 2155 C C . GLN A 1 260 ? 20.795 5.047 -17.346 1.00 94.50 260 GLN A C 1
ATOM 2157 O O . GLN A 1 260 ? 21.572 4.945 -18.295 1.00 94.50 260 GLN A O 1
ATOM 2162 N N . ALA A 1 261 ? 20.411 6.239 -16.882 1.00 94.75 261 ALA A N 1
ATOM 2163 C CA . ALA A 1 261 ? 20.850 7.494 -17.491 1.00 94.75 261 ALA A CA 1
ATOM 2164 C C . ALA A 1 261 ? 22.381 7.649 -17.444 1.00 94.75 261 ALA A C 1
ATOM 2166 O O . ALA A 1 261 ? 23.008 8.055 -18.425 1.00 94.75 261 ALA A O 1
ATOM 2167 N N . MET A 1 262 ? 23.012 7.278 -16.326 1.00 95.06 262 MET A N 1
ATOM 2168 C CA . MET A 1 262 ? 24.470 7.287 -16.199 1.00 95.06 262 MET A CA 1
ATOM 2169 C C . MET A 1 262 ? 25.139 6.276 -17.132 1.00 95.06 262 MET A C 1
ATOM 2171 O O . MET A 1 262 ? 26.198 6.574 -17.691 1.00 95.06 262 MET A O 1
ATOM 2175 N N . HIS A 1 263 ? 24.537 5.102 -17.327 1.00 95.56 263 HIS A N 1
ATOM 2176 C CA . HIS A 1 263 ? 25.011 4.112 -18.289 1.00 95.56 263 HIS A CA 1
ATOM 2177 C C . HIS A 1 263 ? 24.972 4.665 -19.720 1.00 95.56 263 HIS A C 1
ATOM 2179 O O . HIS A 1 263 ? 25.988 4.641 -20.412 1.00 95.56 263 HIS A O 1
ATOM 2185 N N . GLU A 1 264 ? 23.852 5.258 -20.138 1.00 95.19 264 GLU A N 1
ATOM 2186 C CA . GLU A 1 264 ? 23.717 5.875 -21.464 1.00 95.19 264 GLU A CA 1
ATOM 2187 C C . GLU A 1 264 ? 24.735 7.000 -21.695 1.00 95.19 264 GLU A C 1
ATOM 2189 O O . GLU A 1 264 ? 25.336 7.101 -22.768 1.00 95.19 264 GLU A O 1
ATOM 2194 N N . VAL A 1 265 ? 24.971 7.848 -20.688 1.00 96.38 265 VAL A N 1
ATOM 2195 C CA . VAL A 1 265 ? 25.986 8.910 -20.765 1.00 96.38 265 VAL A CA 1
ATOM 2196 C C . VAL A 1 265 ? 27.386 8.318 -20.945 1.00 96.38 265 VAL A C 1
ATOM 2198 O O . VAL A 1 265 ? 28.148 8.809 -21.780 1.00 96.38 265 VAL A O 1
ATOM 2201 N N . ARG A 1 266 ? 27.729 7.251 -20.208 1.00 95.44 266 ARG A N 1
ATOM 2202 C CA . ARG A 1 266 ? 29.022 6.558 -20.348 1.00 95.44 266 ARG A CA 1
ATOM 2203 C C . ARG A 1 266 ? 29.200 5.970 -21.743 1.00 95.44 266 ARG A C 1
ATOM 2205 O O . ARG A 1 266 ? 30.263 6.151 -22.331 1.00 95.44 266 ARG A O 1
ATOM 2212 N N . GLU A 1 267 ? 28.173 5.330 -22.294 1.00 95.56 267 GLU A N 1
ATOM 2213 C CA . GLU A 1 267 ? 28.228 4.788 -23.654 1.00 95.56 267 GLU A CA 1
ATOM 2214 C C . GLU A 1 267 ? 28.404 5.884 -24.707 1.00 95.56 267 GLU A C 1
ATOM 2216 O O . GLU A 1 267 ? 29.247 5.759 -25.598 1.00 95.56 267 GLU A O 1
ATOM 2221 N N . ARG A 1 268 ? 27.671 6.999 -24.584 1.00 95.69 268 ARG A N 1
ATOM 2222 C CA . ARG A 1 268 ? 27.828 8.154 -25.484 1.00 95.69 268 ARG A CA 1
ATOM 2223 C C . ARG A 1 268 ? 29.236 8.741 -25.415 1.00 95.69 268 ARG A C 1
ATOM 2225 O O . ARG A 1 268 ? 29.817 9.039 -26.456 1.00 95.69 268 ARG A O 1
ATOM 2232 N N . LEU A 1 269 ? 29.797 8.877 -24.212 1.00 95.69 269 LEU A N 1
ATOM 2233 C CA . LEU A 1 269 ? 31.170 9.349 -24.023 1.00 95.69 269 LEU A CA 1
ATOM 2234 C C . LEU A 1 269 ? 32.190 8.386 -24.637 1.00 95.69 269 LEU A C 1
ATOM 2236 O O . LEU A 1 269 ? 33.086 8.838 -25.346 1.00 95.69 269 LEU A O 1
ATOM 2240 N N . ALA A 1 270 ? 32.039 7.078 -24.421 1.00 95.44 270 ALA A N 1
ATOM 2241 C CA . ALA A 1 270 ? 32.921 6.068 -25.000 1.00 95.44 270 ALA A CA 1
ATOM 2242 C C . ALA A 1 270 ? 32.869 6.082 -26.536 1.00 95.44 270 ALA A C 1
ATOM 2244 O O . ALA A 1 270 ? 33.910 6.049 -27.195 1.00 95.44 270 ALA A O 1
ATOM 2245 N N . LYS A 1 271 ? 31.668 6.211 -27.115 1.00 95.75 271 LYS A N 1
ATOM 2246 C CA . LYS A 1 271 ? 31.485 6.347 -28.564 1.00 95.75 271 LYS A CA 1
ATOM 2247 C C . LYS A 1 271 ? 32.174 7.603 -29.101 1.00 95.75 271 LYS A C 1
ATOM 2249 O O . LYS A 1 271 ? 32.965 7.503 -30.034 1.00 95.75 271 LYS A O 1
ATOM 2254 N N . ALA A 1 272 ? 31.955 8.756 -28.468 1.00 94.56 272 ALA A N 1
ATOM 2255 C CA . ALA A 1 272 ? 32.591 10.011 -28.867 1.00 94.56 272 ALA A CA 1
ATOM 2256 C C . ALA A 1 272 ? 34.125 9.960 -28.736 1.00 94.56 272 ALA A C 1
ATOM 2258 O O . ALA A 1 272 ? 34.840 10.508 -29.574 1.00 94.56 272 ALA A O 1
ATOM 2259 N N . GLN A 1 273 ? 34.657 9.293 -27.705 1.00 94.06 273 GLN A N 1
ATOM 2260 C CA . GLN A 1 273 ? 36.099 9.076 -27.559 1.00 94.06 273 GLN A CA 1
ATOM 2261 C C . GLN A 1 273 ? 36.657 8.199 -28.681 1.00 94.06 273 GLN A C 1
ATOM 2263 O O . GLN A 1 273 ? 37.703 8.529 -29.239 1.00 94.06 273 GLN A O 1
ATOM 2268 N N . LYS A 1 274 ? 35.952 7.123 -29.043 1.00 95.69 274 LYS A N 1
ATOM 2269 C CA . LYS A 1 274 ? 36.345 6.244 -30.147 1.00 95.69 274 LYS A CA 1
ATOM 2270 C C . LYS A 1 274 ? 36.353 6.991 -31.482 1.00 95.69 274 LYS A C 1
ATOM 2272 O O . LYS A 1 274 ? 37.355 6.944 -32.185 1.00 95.69 274 LYS A O 1
ATOM 2277 N N . GLU A 1 275 ? 35.301 7.750 -31.779 1.00 95.44 275 GLU A N 1
ATOM 2278 C CA . GLU A 1 275 ? 35.214 8.581 -32.989 1.00 95.44 275 GLU A CA 1
ATOM 2279 C C . GLU A 1 275 ? 36.342 9.625 -33.046 1.00 95.44 275 GLU A C 1
ATOM 2281 O O . GLU A 1 275 ? 36.974 9.810 -34.085 1.00 95.44 275 GLU A O 1
ATOM 2286 N N . ARG A 1 276 ? 36.663 10.270 -31.914 1.00 94.50 276 ARG A N 1
ATOM 2287 C CA . ARG A 1 276 ? 37.804 11.197 -31.820 1.00 94.50 276 ARG A CA 1
ATOM 2288 C C . ARG A 1 276 ? 39.140 10.504 -32.070 1.00 94.50 276 ARG A C 1
ATOM 2290 O O . ARG A 1 276 ? 39.985 11.071 -32.757 1.00 94.50 276 ARG A O 1
ATOM 2297 N N . ALA A 1 277 ? 39.340 9.305 -31.525 1.00 94.62 277 ALA A N 1
ATOM 2298 C CA . ALA A 1 277 ? 40.560 8.531 -31.735 1.00 94.62 277 ALA A CA 1
ATOM 2299 C C . ALA A 1 277 ? 40.702 8.083 -33.198 1.00 94.62 277 ALA A C 1
ATOM 2301 O O . ALA A 1 277 ? 41.786 8.187 -33.768 1.00 94.62 277 ALA A O 1
ATOM 2302 N N . GLU A 1 278 ? 39.608 7.647 -33.826 1.00 95.88 278 GLU A N 1
ATOM 2303 C CA . GLU A 1 278 ? 39.568 7.295 -35.249 1.00 95.88 278 GLU A CA 1
ATOM 2304 C C . GLU A 1 278 ? 39.874 8.507 -36.137 1.00 95.88 278 GLU A C 1
ATOM 2306 O O . GLU A 1 278 ? 40.694 8.411 -37.053 1.00 95.88 278 GLU A O 1
ATOM 2311 N N . TRP A 1 279 ? 39.284 9.667 -35.835 1.00 95.38 279 TRP A N 1
ATOM 2312 C CA . TRP A 1 279 ? 39.583 10.912 -36.538 1.00 95.38 279 TRP A CA 1
ATOM 2313 C C . TRP A 1 279 ? 41.051 11.325 -36.369 1.00 95.38 279 TRP A C 1
ATOM 2315 O O . TRP A 1 279 ? 41.723 11.608 -37.358 1.00 95.38 279 TRP A O 1
ATOM 2325 N N . ALA A 1 280 ? 41.587 11.283 -35.146 1.00 95.38 280 ALA A N 1
ATOM 2326 C CA . ALA A 1 280 ? 42.992 11.588 -34.885 1.00 95.38 280 ALA A CA 1
ATOM 2327 C C . ALA A 1 280 ? 43.940 10.625 -35.622 1.00 95.38 280 ALA A C 1
ATOM 2329 O O . ALA A 1 280 ? 44.934 11.060 -36.200 1.00 95.38 280 ALA A O 1
ATOM 2330 N N . ALA A 1 281 ? 43.613 9.330 -35.665 1.00 95.06 281 ALA A N 1
ATOM 2331 C CA . ALA A 1 281 ? 44.378 8.338 -36.415 1.00 95.06 281 ALA A CA 1
ATOM 2332 C C . ALA A 1 281 ? 44.332 8.600 -37.928 1.00 95.06 281 ALA A C 1
ATOM 2334 O O . ALA A 1 281 ? 45.347 8.446 -38.608 1.00 95.06 281 ALA A O 1
ATOM 2335 N N . LYS A 1 282 ? 43.180 9.027 -38.461 1.00 95.94 282 LYS A N 1
ATOM 2336 C CA . LYS A 1 282 ? 43.053 9.435 -39.865 1.00 95.94 282 LYS A CA 1
ATOM 2337 C C . LYS A 1 282 ? 43.941 10.642 -40.171 1.00 95.94 282 LYS A C 1
ATOM 2339 O O . LYS A 1 282 ? 44.734 10.572 -41.104 1.00 95.94 282 LYS A O 1
ATOM 2344 N N . VAL A 1 283 ? 43.864 11.693 -39.354 1.00 96.81 283 VAL A N 1
ATOM 2345 C CA . VAL A 1 283 ? 44.706 12.893 -39.499 1.00 96.81 283 VAL A CA 1
ATOM 2346 C C . VAL A 1 283 ? 46.192 12.529 -39.424 1.00 96.81 283 VAL A C 1
ATOM 2348 O O . VAL A 1 283 ? 46.986 13.012 -40.226 1.00 96.81 283 VAL A O 1
ATOM 2351 N N . ALA A 1 284 ? 46.582 11.631 -38.515 1.00 94.75 284 ALA A N 1
ATOM 2352 C CA . ALA A 1 284 ? 47.962 11.164 -38.410 1.00 94.75 284 ALA A CA 1
ATOM 2353 C C . ALA A 1 284 ? 48.431 10.410 -39.668 1.00 94.75 284 ALA A C 1
ATOM 2355 O O . ALA A 1 284 ? 49.548 10.643 -40.125 1.00 94.75 284 ALA A O 1
ATOM 2356 N N . ARG A 1 285 ? 47.584 9.553 -40.258 1.00 95.25 285 ARG A N 1
ATOM 2357 C CA . ARG A 1 285 ? 47.887 8.854 -41.522 1.00 95.25 285 ARG A CA 1
ATOM 2358 C C . ARG A 1 285 ? 48.029 9.821 -42.691 1.00 95.25 285 ARG A C 1
ATOM 2360 O O . ARG A 1 285 ? 48.958 9.681 -43.475 1.00 95.25 285 ARG A O 1
ATOM 2367 N N . GLU A 1 286 ? 47.139 10.806 -42.799 1.00 94.00 286 GLU A N 1
ATOM 2368 C CA . GLU A 1 286 ? 47.221 11.844 -43.834 1.00 94.00 286 GLU A CA 1
ATOM 2369 C C . GLU A 1 286 ? 48.498 12.679 -43.679 1.00 94.00 286 GLU A C 1
ATOM 2371 O O . GLU A 1 286 ? 49.195 12.926 -44.660 1.00 94.00 286 GLU A O 1
ATOM 2376 N N . ALA A 1 287 ? 48.866 13.039 -42.446 1.00 94.00 287 ALA A N 1
ATOM 2377 C CA . ALA A 1 287 ? 50.115 13.739 -42.164 1.00 94.00 287 ALA A CA 1
ATOM 2378 C C . ALA A 1 287 ? 51.358 12.890 -42.489 1.00 94.00 287 ALA A C 1
ATOM 2380 O O . ALA A 1 287 ? 52.338 13.422 -43.005 1.00 94.00 287 ALA A O 1
ATOM 2381 N N . GLN A 1 288 ? 51.333 11.582 -42.208 1.00 93.06 288 GLN A N 1
ATOM 2382 C CA . GLN A 1 288 ? 52.409 10.658 -42.588 1.00 93.06 288 GLN A CA 1
ATOM 2383 C C . GLN A 1 288 ? 52.534 10.539 -44.106 1.00 93.06 288 GLN A C 1
ATOM 2385 O O . GLN A 1 288 ? 53.627 10.722 -44.629 1.00 93.06 288 GLN A O 1
ATOM 2390 N N . ALA A 1 289 ? 51.422 10.333 -44.814 1.00 93.88 289 ALA A N 1
ATOM 2391 C CA . ALA A 1 289 ? 51.414 10.278 -46.271 1.00 93.88 289 ALA A CA 1
ATOM 2392 C C . ALA A 1 289 ? 51.937 11.587 -46.884 1.00 93.88 289 ALA A C 1
ATOM 2394 O O . ALA A 1 289 ? 52.754 11.552 -47.798 1.00 93.88 289 ALA A O 1
ATOM 2395 N N . ALA A 1 290 ? 51.540 12.744 -46.343 1.00 93.06 290 ALA A N 1
ATOM 2396 C CA . ALA A 1 290 ? 52.061 14.037 -46.779 1.00 93.06 290 ALA A CA 1
ATOM 2397 C C . ALA A 1 290 ? 53.587 14.129 -46.594 1.00 93.06 290 ALA A C 1
ATOM 2399 O O . ALA A 1 290 ? 54.292 14.516 -47.526 1.00 93.06 290 ALA A O 1
ATOM 2400 N N . ARG A 1 291 ? 54.112 13.704 -45.436 1.00 94.44 291 ARG A N 1
ATOM 2401 C CA . ARG A 1 291 ? 55.564 13.651 -45.189 1.00 94.44 291 ARG A CA 1
ATOM 2402 C C . ARG A 1 291 ? 56.276 12.721 -46.163 1.00 94.44 291 ARG A C 1
ATOM 2404 O O . ARG A 1 291 ? 57.272 13.124 -46.742 1.00 94.44 291 ARG A O 1
ATOM 2411 N N . GLU A 1 292 ? 55.749 11.524 -46.398 1.00 94.00 292 GLU A N 1
ATOM 2412 C CA . GLU A 1 292 ? 56.322 10.572 -47.356 1.00 94.00 292 GLU A CA 1
ATOM 2413 C C . GLU A 1 292 ? 56.319 11.127 -48.783 1.00 94.00 292 GLU A C 1
ATOM 2415 O O . GLU A 1 292 ? 57.311 10.990 -49.496 1.00 94.00 292 GLU A O 1
ATOM 2420 N N . THR A 1 293 ? 55.240 11.798 -49.201 1.00 94.50 293 THR A N 1
ATOM 2421 C CA . THR A 1 293 ? 55.192 12.449 -50.518 1.00 94.50 293 THR A CA 1
ATOM 2422 C C . THR A 1 293 ? 56.205 13.580 -50.631 1.00 94.50 293 THR A C 1
ATOM 2424 O O . THR A 1 293 ? 56.852 13.701 -51.669 1.00 94.50 293 THR A O 1
ATOM 2427 N N . GLN A 1 294 ? 56.384 14.369 -49.570 1.00 92.56 294 GLN A N 1
ATOM 2428 C CA . GLN A 1 294 ? 57.360 15.451 -49.531 1.00 92.56 294 GLN A CA 1
ATOM 2429 C C . GLN A 1 294 ? 58.789 14.894 -49.566 1.00 92.56 294 GLN A C 1
ATOM 2431 O O . GLN A 1 294 ? 59.580 15.296 -50.412 1.00 92.56 294 GLN A O 1
ATOM 2436 N N . GLU A 1 295 ? 59.092 13.875 -48.759 1.00 94.25 295 GLU A N 1
ATOM 2437 C CA . GLU A 1 295 ? 60.378 13.174 -48.806 1.00 94.25 295 GLU A CA 1
ATOM 2438 C C . GLU A 1 295 ? 60.647 12.542 -50.178 1.00 94.25 295 GLU A C 1
ATOM 2440 O O . GLU A 1 295 ? 61.781 12.552 -50.653 1.00 94.25 295 GLU A O 1
ATOM 2445 N N . ALA A 1 296 ? 59.632 11.973 -50.832 1.00 92.12 296 ALA A N 1
ATOM 2446 C CA . ALA A 1 296 ? 59.771 11.401 -52.167 1.00 92.12 296 ALA A CA 1
ATOM 2447 C C . ALA A 1 296 ? 60.061 12.479 -53.221 1.00 92.12 296 ALA A C 1
ATOM 2449 O O . ALA A 1 296 ? 60.920 12.270 -54.079 1.00 92.12 296 ALA A O 1
ATOM 2450 N N . GLN A 1 297 ? 59.387 13.631 -53.137 1.00 93.12 297 GLN A N 1
ATOM 2451 C CA . GLN A 1 297 ? 59.655 14.795 -53.984 1.00 93.12 297 GLN A CA 1
ATOM 2452 C C . GLN A 1 297 ? 61.080 15.315 -53.773 1.00 93.12 297 GLN A C 1
ATOM 2454 O O . GLN A 1 297 ? 61.806 15.497 -54.750 1.00 93.12 297 GLN A O 1
ATOM 2459 N N . ASP A 1 298 ? 61.515 15.460 -52.521 1.00 93.31 298 ASP A N 1
ATOM 2460 C CA . ASP A 1 298 ? 62.871 15.897 -52.181 1.00 93.31 298 ASP A CA 1
ATOM 2461 C C . ASP A 1 298 ? 63.923 14.907 -52.706 1.00 93.31 298 ASP A C 1
ATOM 2463 O O . ASP A 1 298 ? 64.917 15.304 -53.317 1.00 93.31 298 ASP A O 1
ATOM 2467 N N . ARG A 1 299 ? 63.695 13.594 -52.547 1.00 93.94 299 ARG A N 1
ATOM 2468 C CA . ARG A 1 299 ? 64.577 12.547 -53.097 1.00 93.94 299 ARG A CA 1
ATOM 2469 C C . ARG A 1 299 ? 64.638 12.592 -54.622 1.00 93.94 299 ARG A C 1
ATOM 2471 O O . ARG A 1 299 ? 65.726 12.452 -55.177 1.00 93.94 299 ARG A O 1
ATOM 2478 N N . ALA A 1 300 ? 63.504 12.787 -55.294 1.00 92.69 300 ALA A N 1
ATOM 2479 C CA . ALA A 1 300 ? 63.446 12.908 -56.748 1.00 92.69 300 ALA A CA 1
ATOM 2480 C C . ALA A 1 300 ? 64.209 14.149 -57.235 1.00 92.69 300 ALA A C 1
ATOM 2482 O O . ALA A 1 300 ? 65.028 14.042 -58.147 1.00 92.69 300 ALA A O 1
ATOM 2483 N N . TRP A 1 301 ? 64.021 15.292 -56.570 1.00 93.62 301 TRP A N 1
ATOM 2484 C CA . TRP A 1 301 ? 64.755 16.523 -56.857 1.00 93.62 301 TRP A CA 1
ATOM 2485 C C . TRP A 1 301 ? 66.269 16.339 -56.680 1.00 93.62 301 TRP A C 1
ATOM 2487 O O . TRP A 1 301 ? 67.055 16.719 -57.551 1.00 93.62 301 TRP A O 1
ATOM 2497 N N . MET A 1 302 ? 66.691 15.679 -55.597 1.00 92.06 302 MET A N 1
ATOM 2498 C CA . MET A 1 302 ? 68.102 15.362 -55.355 1.00 92.06 302 MET A CA 1
ATOM 2499 C C . MET A 1 302 ? 68.680 14.400 -56.402 1.00 92.06 302 MET A C 1
ATOM 2501 O O . MET A 1 302 ? 69.828 14.571 -56.820 1.00 92.06 302 MET A O 1
ATOM 2505 N N . ALA A 1 303 ? 67.907 13.405 -56.847 1.00 91.00 303 ALA A N 1
ATOM 2506 C CA . ALA A 1 303 ? 68.318 12.474 -57.895 1.00 91.00 303 ALA A CA 1
ATOM 2507 C C . ALA A 1 303 ? 68.473 13.178 -59.252 1.00 91.00 303 ALA A C 1
ATOM 2509 O O . ALA A 1 303 ? 69.497 13.005 -59.912 1.00 91.00 303 ALA A O 1
ATOM 2510 N N . GLU A 1 304 ? 67.521 14.033 -59.632 1.00 90.69 304 GLU A N 1
ATOM 2511 C CA . GLU A 1 304 ? 67.592 14.824 -60.864 1.00 90.69 304 GLU A CA 1
ATOM 2512 C C . GLU A 1 304 ? 68.781 15.797 -60.834 1.00 90.69 304 GLU A C 1
ATOM 2514 O O . GLU A 1 304 ? 69.534 15.910 -61.805 1.00 90.69 304 GLU A O 1
ATOM 2519 N N . ALA A 1 305 ? 69.022 16.454 -59.695 1.00 90.25 305 ALA A N 1
ATOM 2520 C CA . ALA A 1 305 ? 70.193 17.304 -59.504 1.00 90.25 305 ALA A CA 1
ATOM 2521 C C . ALA A 1 305 ? 71.508 16.510 -59.627 1.00 90.25 305 ALA A C 1
ATOM 2523 O O . ALA A 1 305 ? 72.478 16.998 -60.215 1.00 90.25 305 ALA A O 1
ATOM 2524 N N . ALA A 1 306 ? 71.556 15.280 -59.105 1.00 89.75 306 ALA A N 1
ATOM 2525 C CA . ALA A 1 306 ? 72.710 14.396 -59.244 1.00 89.75 306 ALA A CA 1
ATOM 2526 C C . ALA A 1 306 ? 72.920 13.942 -60.698 1.00 89.75 306 ALA A C 1
ATOM 2528 O O . ALA A 1 306 ? 74.058 13.936 -61.169 1.00 89.75 306 ALA A O 1
ATOM 2529 N N . GLU A 1 307 ? 71.851 13.615 -61.428 1.00 88.88 307 GLU A N 1
ATOM 2530 C CA . GLU A 1 307 ? 71.924 13.311 -62.860 1.00 88.88 307 GLU A CA 1
ATOM 2531 C C . GLU A 1 307 ? 72.403 14.507 -63.673 1.00 88.88 307 GLU A C 1
ATOM 2533 O O . GLU A 1 307 ? 73.280 14.350 -64.520 1.00 88.88 307 GLU A O 1
ATOM 2538 N N . ARG A 1 308 ? 71.897 15.711 -63.390 1.00 90.56 308 ARG A N 1
ATOM 2539 C CA . ARG A 1 308 ? 72.355 16.938 -64.050 1.00 90.56 308 ARG A CA 1
ATOM 2540 C C . ARG A 1 308 ? 73.852 17.148 -63.838 1.00 90.56 308 ARG A C 1
ATOM 2542 O O . ARG A 1 308 ? 74.576 17.356 -64.804 1.00 90.56 308 ARG A O 1
ATOM 2549 N N . ARG A 1 309 ? 74.337 16.991 -62.601 1.00 90.94 309 ARG A N 1
ATOM 2550 C CA . ARG A 1 309 ? 75.777 17.053 -62.290 1.00 90.94 309 ARG A CA 1
ATOM 2551 C C . ARG A 1 309 ? 76.581 15.985 -63.031 1.00 90.94 309 ARG A C 1
ATOM 2553 O O . ARG A 1 309 ? 77.691 16.273 -63.469 1.00 90.94 309 ARG A O 1
ATOM 2560 N N . ARG A 1 310 ? 76.047 14.766 -63.178 1.00 89.62 310 ARG A N 1
ATOM 2561 C CA . ARG A 1 310 ? 76.686 13.699 -63.967 1.00 89.62 310 ARG A CA 1
ATOM 2562 C C . ARG A 1 310 ? 76.758 14.066 -65.446 1.00 89.62 310 ARG A C 1
ATOM 2564 O O . ARG A 1 310 ? 77.839 13.967 -66.010 1.00 89.62 310 ARG A O 1
ATOM 2571 N N . ARG A 1 311 ? 75.666 14.557 -66.040 1.00 91.44 311 ARG A N 1
ATOM 2572 C CA . ARG A 1 311 ? 75.635 15.015 -67.440 1.00 91.44 311 ARG A CA 1
ATOM 2573 C C . ARG A 1 311 ? 76.613 16.159 -67.677 1.00 91.44 311 ARG A C 1
ATOM 2575 O O . ARG A 1 311 ? 77.431 16.067 -68.579 1.00 91.44 311 ARG A O 1
ATOM 2582 N N . GLU A 1 312 ? 76.613 17.178 -66.821 1.00 90.81 312 GLU A N 1
ATOM 2583 C CA . GLU A 1 312 ? 77.580 18.281 -66.900 1.00 90.81 312 GLU A CA 1
ATOM 2584 C C . GLU A 1 312 ? 79.029 17.782 -66.768 1.00 90.81 312 GLU A C 1
ATOM 2586 O O . GLU A 1 312 ? 79.925 18.274 -67.452 1.00 90.81 312 GLU A O 1
ATOM 2591 N N . ALA A 1 313 ? 79.289 16.801 -65.897 1.00 86.12 313 ALA A N 1
ATOM 2592 C CA . ALA A 1 313 ? 80.612 16.197 -65.757 1.00 86.12 313 ALA A CA 1
ATOM 2593 C C . ALA A 1 313 ? 81.014 15.375 -66.994 1.00 86.12 313 ALA A C 1
ATOM 2595 O O . ALA A 1 313 ? 82.166 15.452 -67.419 1.00 86.12 313 ALA A O 1
ATOM 2596 N N . GLU A 1 314 ? 80.084 14.625 -67.588 1.00 89.12 314 GLU A N 1
ATOM 2597 C CA . GLU A 1 314 ? 80.285 13.885 -68.837 1.00 89.12 314 GLU A CA 1
ATOM 2598 C C . GLU A 1 314 ? 80.535 14.830 -70.015 1.00 89.12 314 GLU A C 1
ATOM 2600 O O . GLU A 1 314 ? 81.493 14.624 -70.756 1.00 89.12 314 GLU A O 1
ATOM 2605 N N . GLU A 1 315 ? 79.753 15.902 -70.152 1.00 89.25 315 GLU A N 1
ATOM 2606 C CA . GLU A 1 315 ? 79.951 16.954 -71.155 1.00 89.25 315 GLU A CA 1
ATOM 2607 C C . GLU A 1 315 ? 81.305 17.642 -70.979 1.00 89.25 315 GLU A C 1
ATOM 2609 O O . GLU A 1 315 ? 82.052 17.794 -71.945 1.00 89.25 315 GLU A O 1
ATOM 2614 N N . ARG A 1 316 ? 81.687 17.997 -69.744 1.00 87.00 316 ARG A N 1
ATOM 2615 C CA . ARG A 1 316 ? 83.023 18.539 -69.445 1.00 87.00 316 ARG A CA 1
ATOM 2616 C C . ARG A 1 316 ? 84.123 17.546 -69.803 1.00 87.00 316 ARG A C 1
ATOM 2618 O O . ARG A 1 316 ? 85.130 17.944 -70.379 1.00 87.00 316 ARG A O 1
ATOM 2625 N N . ALA A 1 317 ? 83.946 16.263 -69.495 1.00 84.88 317 ALA A N 1
ATOM 2626 C CA . ALA A 1 317 ? 84.907 15.224 -69.850 1.00 84.88 317 ALA A CA 1
ATOM 2627 C C . ALA A 1 317 ? 85.012 15.038 -71.374 1.00 84.88 317 ALA A C 1
ATOM 2629 O O . ALA A 1 317 ? 86.116 14.879 -71.894 1.00 84.88 317 ALA A O 1
ATOM 2630 N N . GLN A 1 318 ? 83.896 15.097 -72.103 1.00 86.12 318 GLN A N 1
ATOM 2631 C CA . GLN A 1 318 ? 83.876 15.068 -73.567 1.00 86.12 318 GLN A CA 1
ATOM 2632 C C . GLN A 1 318 ? 84.554 16.304 -74.162 1.00 86.12 318 GLN A C 1
ATOM 2634 O O . GLN A 1 318 ? 85.390 16.160 -75.050 1.00 86.12 318 GLN A O 1
ATOM 2639 N N . ALA A 1 319 ? 84.263 17.497 -73.641 1.00 85.06 319 ALA A N 1
ATOM 2640 C CA . ALA A 1 319 ? 84.904 18.740 -74.054 1.00 85.06 319 ALA A CA 1
ATOM 2641 C C . ALA A 1 319 ? 86.418 18.698 -73.808 1.00 85.06 319 ALA A C 1
ATOM 2643 O O . ALA A 1 319 ? 87.189 19.087 -74.681 1.00 85.06 319 ALA A O 1
ATOM 2644 N N . LEU A 1 320 ? 86.859 18.158 -72.665 1.00 84.62 320 LEU A N 1
ATOM 2645 C CA . LEU A 1 320 ? 88.277 17.931 -72.379 1.00 84.62 320 LEU A CA 1
ATOM 2646 C C . LEU A 1 320 ? 88.911 16.955 -73.378 1.00 84.62 320 LEU A C 1
ATOM 2648 O O . LEU A 1 320 ? 89.977 17.259 -73.903 1.00 84.62 320 LEU A O 1
ATOM 2652 N N . ARG A 1 321 ? 88.253 15.832 -73.702 1.00 84.44 321 ARG A N 1
ATOM 2653 C CA . ARG A 1 321 ? 88.740 14.883 -74.722 1.00 84.44 321 ARG A CA 1
ATOM 2654 C C . ARG A 1 321 ? 88.832 15.523 -76.107 1.00 84.44 321 ARG A C 1
ATOM 2656 O O . ARG A 1 321 ? 89.847 15.367 -76.776 1.00 84.44 321 ARG A O 1
ATOM 2663 N N . GLN A 1 322 ? 87.817 16.278 -76.528 1.00 84.06 322 GLN A N 1
ATOM 2664 C CA . GLN A 1 322 ? 87.840 17.017 -77.795 1.00 84.06 322 GLN A CA 1
ATOM 2665 C C . GLN A 1 322 ? 88.945 18.079 -77.812 1.00 84.06 322 GLN A C 1
ATOM 2667 O O . GLN A 1 322 ? 89.635 18.227 -78.819 1.00 84.06 322 GLN A O 1
ATOM 2672 N N . ALA A 1 323 ? 89.149 18.793 -76.702 1.00 79.38 323 ALA A N 1
ATOM 2673 C CA . ALA A 1 323 ? 90.222 19.770 -76.560 1.00 79.38 323 ALA A CA 1
ATOM 2674 C C . ALA A 1 323 ? 91.602 19.100 -76.598 1.00 79.38 323 ALA A C 1
ATOM 2676 O O . ALA A 1 323 ? 92.518 19.631 -77.219 1.00 79.38 323 ALA A O 1
ATOM 2677 N N . GLU A 1 324 ? 91.755 17.923 -75.990 1.00 80.44 324 GLU A N 1
ATOM 2678 C CA . GLU A 1 324 ? 92.984 17.131 -76.019 1.00 80.44 324 GLU A CA 1
ATOM 2679 C C . GLU A 1 324 ? 93.262 16.568 -77.420 1.00 80.44 324 GLU A C 1
ATOM 2681 O O . GLU A 1 324 ? 94.389 16.652 -77.905 1.00 80.44 324 GLU A O 1
ATOM 2686 N N . GLU A 1 325 ? 92.246 16.074 -78.131 1.00 78.62 325 GLU A N 1
ATOM 2687 C CA . GLU A 1 325 ? 92.362 15.668 -79.535 1.00 78.62 325 GLU A CA 1
ATOM 2688 C C . GLU A 1 325 ? 92.689 16.850 -80.456 1.00 78.62 325 GLU A C 1
ATOM 2690 O O . GLU A 1 325 ? 93.552 16.731 -81.332 1.00 78.62 325 GLU A O 1
ATOM 2695 N N . ALA A 1 326 ? 92.053 18.007 -80.251 1.00 74.75 326 ALA A N 1
ATOM 2696 C CA . ALA A 1 326 ? 92.362 19.245 -80.961 1.00 74.75 326 ALA A CA 1
ATOM 2697 C C . ALA A 1 326 ? 93.791 19.714 -80.658 1.00 74.75 326 ALA A C 1
ATOM 2699 O O . ALA A 1 326 ? 94.529 20.062 -81.579 1.00 74.75 326 ALA A O 1
ATOM 2700 N N . ALA A 1 327 ? 94.229 19.640 -79.399 1.00 74.81 327 ALA A N 1
ATOM 2701 C CA . ALA A 1 327 ? 95.595 19.936 -78.983 1.00 74.81 327 ALA A CA 1
ATOM 2702 C C . ALA A 1 327 ? 96.600 18.929 -79.557 1.00 74.81 327 ALA A C 1
ATOM 2704 O O . ALA A 1 327 ? 97.702 19.318 -79.935 1.00 74.81 327 ALA A O 1
ATOM 2705 N N . ARG A 1 328 ? 96.235 17.648 -79.687 1.00 73.50 328 ARG A N 1
ATOM 2706 C CA . ARG A 1 328 ? 97.048 16.608 -80.334 1.00 73.50 328 ARG A CA 1
ATOM 2707 C C . ARG A 1 328 ? 97.177 16.865 -81.834 1.00 73.50 328 ARG A C 1
ATOM 2709 O O . ARG A 1 328 ? 98.285 16.766 -82.359 1.00 73.50 328 ARG A O 1
ATOM 2716 N N . LYS A 1 329 ? 96.093 17.257 -82.514 1.00 70.56 329 LYS A N 1
ATOM 2717 C CA . LYS A 1 329 ? 96.123 17.727 -83.912 1.00 70.56 329 LYS A CA 1
ATOM 2718 C C . LYS A 1 329 ? 96.995 18.980 -84.054 1.00 70.56 329 LYS A C 1
ATOM 2720 O O . LYS A 1 329 ? 97.872 18.997 -84.912 1.00 70.56 329 LYS A O 1
ATOM 2725 N N . ALA A 1 330 ? 96.840 19.962 -83.164 1.00 63.59 330 ALA A N 1
ATOM 2726 C CA . ALA A 1 330 ? 97.628 21.195 -83.147 1.00 63.59 330 ALA A CA 1
ATOM 2727 C C . ALA A 1 330 ? 99.121 20.947 -82.849 1.00 63.59 330 ALA A C 1
ATOM 2729 O O . ALA A 1 330 ? 99.993 21.569 -83.455 1.00 63.59 330 ALA A O 1
ATOM 2730 N N . ARG A 1 331 ? 99.447 20.003 -81.953 1.00 61.88 331 ARG A N 1
ATOM 2731 C CA . ARG A 1 331 ? 100.821 19.533 -81.713 1.00 61.88 331 ARG A CA 1
ATOM 2732 C C . ARG A 1 331 ? 101.386 18.824 -82.932 1.00 61.88 331 ARG A C 1
ATOM 2734 O O . ARG A 1 331 ? 102.544 19.050 -83.236 1.00 61.88 331 ARG A O 1
ATOM 2741 N N . LYS A 1 332 ? 100.594 18.033 -83.659 1.00 59.25 332 LYS A N 1
ATOM 2742 C CA . LYS A 1 332 ? 101.027 17.410 -84.918 1.00 59.25 332 LYS A CA 1
ATOM 2743 C C . LYS A 1 332 ? 101.374 18.472 -85.972 1.00 59.25 332 LYS A C 1
ATOM 2745 O O . LYS A 1 332 ? 102.424 18.373 -86.585 1.00 59.25 332 LYS A O 1
ATOM 2750 N N . THR A 1 333 ? 100.577 19.541 -86.082 1.00 57.06 333 THR A N 1
ATOM 2751 C CA . THR A 1 333 ? 100.868 20.685 -86.973 1.00 57.06 333 THR A CA 1
ATOM 2752 C C . THR A 1 333 ? 101.997 21.600 -86.479 1.00 57.06 333 THR A C 1
ATOM 2754 O O . THR A 1 333 ? 102.615 22.293 -87.279 1.00 57.06 333 THR A O 1
ATOM 2757 N N . ARG A 1 334 ? 102.272 21.632 -85.165 1.00 49.28 334 ARG A N 1
ATOM 2758 C CA . ARG A 1 334 ? 103.368 22.408 -84.555 1.00 49.28 334 ARG A CA 1
ATOM 2759 C C . ARG A 1 334 ? 104.694 21.642 -84.546 1.00 49.28 334 ARG A C 1
ATOM 2761 O O . ARG A 1 334 ? 105.738 22.265 -84.634 1.00 49.28 334 ARG A O 1
ATOM 2768 N N . ASN A 1 335 ? 104.671 20.311 -84.488 1.00 50.97 335 ASN A N 1
ATOM 2769 C CA . ASN A 1 335 ? 105.870 19.472 -84.571 1.00 50.97 335 ASN A CA 1
ATOM 2770 C C . ASN A 1 335 ? 106.445 19.400 -86.001 1.00 50.97 335 ASN A C 1
ATOM 2772 O O . ASN A 1 335 ? 107.603 19.042 -86.158 1.00 50.97 335 ASN A O 1
ATOM 2776 N N . ASP A 1 336 ? 105.679 19.821 -87.016 1.00 47.88 336 ASP A N 1
ATOM 2777 C CA . ASP A 1 336 ? 106.192 20.140 -88.363 1.00 47.88 336 ASP A CA 1
ATOM 2778 C C . ASP A 1 336 ? 106.904 21.510 -88.428 1.00 47.88 336 ASP A C 1
ATOM 2780 O O . ASP A 1 336 ? 107.457 21.884 -89.462 1.00 47.88 336 ASP A O 1
ATOM 2784 N N . ARG A 1 337 ? 106.897 22.300 -87.342 1.00 44.62 337 ARG A N 1
ATOM 2785 C CA . ARG A 1 337 ? 107.500 23.640 -87.275 1.00 44.62 337 ARG A CA 1
ATOM 2786 C C . ARG A 1 337 ? 108.061 23.949 -85.879 1.00 44.62 337 ARG A C 1
ATOM 2788 O O . ARG A 1 337 ? 107.432 24.719 -85.160 1.00 44.62 337 ARG A O 1
ATOM 2795 N N . SER A 1 338 ? 109.229 23.397 -85.518 1.00 39.75 338 SER A N 1
ATOM 2796 C CA . SER A 1 338 ? 110.327 24.147 -84.845 1.00 39.75 338 SER A CA 1
ATOM 2797 C C . SER A 1 338 ? 111.375 23.265 -84.139 1.00 39.75 338 SER A C 1
ATOM 2799 O O . SER A 1 338 ? 111.015 22.458 -83.282 1.00 39.75 338 SER A O 1
ATOM 2801 N N . GLU A 1 339 ? 112.659 23.551 -84.396 1.00 30.41 339 GLU A N 1
ATOM 2802 C CA . GLU A 1 339 ? 113.818 23.333 -83.501 1.00 30.41 339 GLU A CA 1
ATOM 2803 C C . GLU A 1 339 ? 114.009 24.508 -82.495 1.00 30.41 339 GLU A C 1
ATOM 2805 O O . GLU A 1 339 ? 113.358 25.544 -82.661 1.00 30.41 339 GLU A O 1
ATOM 2810 N N . PRO A 1 340 ? 114.840 24.370 -81.428 1.00 52.59 340 PRO A N 1
ATOM 2811 C CA . PRO A 1 340 ? 114.568 24.976 -80.115 1.00 52.59 340 PRO A CA 1
ATOM 2812 C C . PRO A 1 340 ? 115.599 26.006 -79.590 1.00 52.59 340 PRO A C 1
ATOM 2814 O O . PRO A 1 340 ? 116.786 25.918 -79.877 1.00 52.59 340 PRO A O 1
ATOM 2817 N N . ALA A 1 341 ? 115.149 26.914 -78.710 1.00 31.84 341 ALA A N 1
ATOM 2818 C CA . ALA A 1 341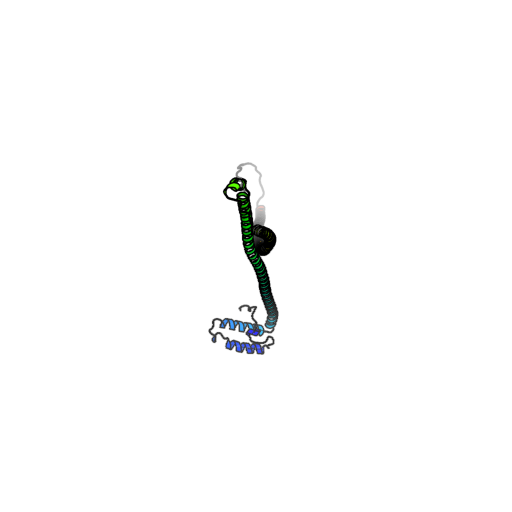 ? 115.930 27.741 -77.759 1.00 31.84 341 ALA A CA 1
ATOM 2819 C C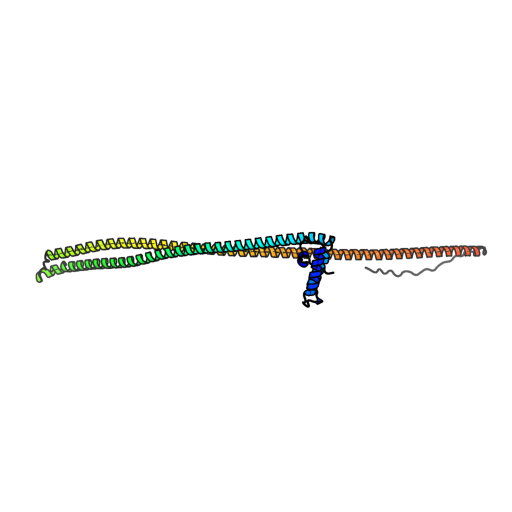 . ALA A 1 341 ? 114.932 28.555 -76.888 1.00 31.84 341 ALA A C 1
ATOM 2821 O O . ALA A 1 341 ? 113.858 28.872 -77.384 1.00 31.84 341 ALA A O 1
ATOM 2822 N N . THR A 1 342 ? 115.098 28.963 -75.623 1.00 38.28 342 THR A N 1
ATOM 2823 C CA . THR A 1 342 ? 116.117 28.879 -74.558 1.00 38.28 342 THR A CA 1
ATOM 2824 C C . THR A 1 342 ? 115.435 29.305 -73.239 1.00 38.28 342 THR A C 1
ATOM 2826 O O . THR A 1 342 ? 114.444 30.033 -73.251 1.00 38.28 342 THR A O 1
ATOM 2829 N N . LYS A 1 343 ? 115.974 28.859 -72.098 1.00 39.59 343 LYS A N 1
ATOM 2830 C CA . LYS A 1 343 ? 115.604 29.258 -70.724 1.00 39.59 343 LYS A CA 1
ATOM 2831 C C . LYS A 1 343 ? 115.991 30.717 -70.430 1.00 39.59 343 LYS A C 1
ATOM 2833 O O . LYS A 1 343 ? 117.133 31.040 -70.726 1.00 39.59 343 LYS A O 1
ATOM 2838 N N . THR A 1 344 ? 115.142 31.478 -69.720 1.00 34.84 344 THR A N 1
ATOM 2839 C CA . THR A 1 344 ? 115.542 32.556 -68.778 1.00 34.84 344 THR A CA 1
ATOM 2840 C C . THR A 1 344 ? 114.450 32.798 -67.721 1.00 34.84 344 THR A C 1
ATOM 2842 O O . THR A 1 344 ? 113.259 32.817 -68.016 1.00 34.84 344 THR A O 1
ATOM 2845 N N . THR A 1 345 ? 114.905 32.940 -66.480 1.00 38.88 345 THR A N 1
ATOM 2846 C CA . THR A 1 345 ? 114.220 33.167 -65.196 1.00 38.88 345 THR A CA 1
ATOM 2847 C C . THR A 1 345 ? 113.738 34.621 -65.013 1.00 38.88 345 THR A C 1
ATOM 2849 O O . THR A 1 345 ? 114.286 35.497 -65.671 1.00 38.88 345 THR A O 1
ATOM 2852 N N . VAL A 1 346 ? 112.816 34.874 -64.058 1.00 37.25 346 VAL A N 1
ATOM 2853 C CA . VAL A 1 346 ? 112.796 35.976 -63.038 1.00 37.25 346 VAL A CA 1
ATOM 2854 C C . VAL A 1 346 ? 111.351 36.396 -62.647 1.00 37.25 346 VAL A C 1
ATOM 2856 O O . VAL A 1 346 ? 110.651 37.070 -63.386 1.00 37.25 346 VAL A O 1
ATOM 2859 N N . THR A 1 347 ? 110.949 35.929 -61.454 1.00 40.56 347 THR A N 1
ATOM 2860 C CA . THR A 1 347 ? 110.200 36.554 -60.326 1.00 40.56 347 THR A CA 1
ATOM 2861 C C . THR A 1 347 ? 108.954 37.466 -60.440 1.00 40.56 347 THR A C 1
ATOM 2863 O O . THR A 1 347 ? 108.953 38.483 -61.114 1.00 40.56 347 THR A O 1
ATOM 2866 N N . LEU A 1 348 ? 108.050 37.183 -59.474 1.00 38.22 348 LEU A N 1
ATOM 2867 C CA . LEU A 1 348 ? 107.262 38.072 -58.583 1.00 38.22 348 LEU A CA 1
ATOM 2868 C C . LEU A 1 348 ? 106.039 38.836 -59.130 1.00 38.22 348 LEU A C 1
ATOM 2870 O O . LEU A 1 348 ? 106.188 39.846 -59.800 1.00 38.22 348 LEU A O 1
ATOM 2874 N N . PHE A 1 349 ? 104.850 38.498 -58.607 1.00 33.91 349 PHE A N 1
ATOM 2875 C CA . PHE A 1 349 ? 104.062 39.442 -57.795 1.00 33.91 349 PHE A CA 1
ATOM 2876 C C . PHE A 1 349 ? 103.081 38.694 -56.876 1.00 33.91 349 PHE A C 1
ATOM 2878 O O . PHE A 1 349 ? 102.544 37.643 -57.223 1.00 33.91 349 PHE A O 1
ATOM 2885 N N . LYS A 1 350 ? 102.927 39.229 -55.669 1.00 36.47 350 LYS A N 1
ATOM 2886 C CA . LYS A 1 350 ? 102.148 38.727 -54.534 1.00 36.47 350 LYS A CA 1
ATOM 2887 C C . LYS A 1 350 ? 100.867 39.568 -54.414 1.00 36.47 350 LYS A C 1
ATOM 2889 O O . LYS A 1 350 ? 100.792 40.640 -54.994 1.00 36.47 350 LYS A O 1
ATOM 2894 N N . ASP A 1 351 ? 99.956 39.107 -53.565 1.00 35.88 351 ASP A N 1
ATOM 2895 C CA . ASP A 1 351 ? 98.848 39.854 -52.947 1.00 35.88 351 ASP A CA 1
ATOM 2896 C C . ASP A 1 351 ? 97.537 39.978 -53.743 1.00 35.88 351 ASP A C 1
ATOM 2898 O O . ASP A 1 351 ? 97.424 40.702 -54.722 1.00 35.88 351 ASP A O 1
ATOM 2902 N N . ALA A 1 352 ? 96.474 39.353 -53.227 1.00 39.44 352 ALA A N 1
ATOM 2903 C CA . ALA A 1 352 ? 95.633 40.042 -52.248 1.00 39.44 352 ALA A CA 1
ATOM 2904 C C . ALA A 1 352 ? 94.716 39.058 -51.499 1.00 39.44 352 ALA A C 1
ATOM 2906 O O . ALA A 1 352 ? 93.940 38.292 -52.062 1.00 39.44 352 ALA A O 1
ATOM 2907 N N . LEU A 1 353 ? 94.882 39.105 -50.185 1.00 39.34 353 LEU A N 1
ATOM 2908 C CA . LEU A 1 353 ? 94.195 38.416 -49.105 1.00 39.34 353 LEU A CA 1
ATOM 2909 C C . LEU A 1 353 ? 92.669 38.663 -49.048 1.00 39.34 353 LEU A C 1
ATOM 2911 O O . LEU A 1 353 ? 92.206 39.788 -49.179 1.00 39.34 353 LEU A O 1
ATOM 2915 N N . ARG A 1 354 ? 91.945 37.614 -48.629 1.00 44.28 354 ARG A N 1
ATOM 2916 C CA . ARG A 1 354 ? 91.074 37.626 -47.432 1.00 44.28 354 ARG A CA 1
ATOM 2917 C C . ARG A 1 354 ? 89.901 38.629 -47.412 1.00 44.28 354 ARG A C 1
ATOM 2919 O O . ARG A 1 354 ? 89.958 39.654 -46.748 1.00 44.28 354 ARG A O 1
ATOM 2926 N N . SER A 1 355 ? 88.770 38.218 -47.967 1.00 38.34 355 SER A N 1
ATOM 2927 C CA . SER A 1 355 ? 87.411 38.391 -47.413 1.00 38.34 355 SER A CA 1
ATOM 2928 C C . SER A 1 355 ? 86.537 37.370 -48.168 1.00 38.34 355 SER A C 1
ATOM 2930 O O . SER A 1 355 ? 86.869 37.010 -49.288 1.00 38.34 355 SER A O 1
ATOM 2932 N N . SER A 1 356 ? 85.489 36.732 -47.678 1.00 41.12 356 SER A N 1
ATOM 2933 C CA . SER A 1 356 ? 84.536 37.011 -46.623 1.00 41.12 356 SER A CA 1
ATOM 2934 C C . SER A 1 356 ? 83.839 35.668 -46.363 1.00 41.12 356 SER A C 1
ATOM 2936 O O . SER A 1 356 ? 83.304 35.059 -47.289 1.00 41.12 356 SER A O 1
ATOM 2938 N N . VAL A 1 357 ? 83.889 35.184 -45.125 1.00 49.62 357 VAL A N 1
ATOM 2939 C CA . VAL A 1 357 ? 82.942 34.186 -44.621 1.00 49.62 357 VAL A CA 1
ATOM 2940 C C . VAL A 1 357 ? 81.834 34.980 -43.944 1.00 49.62 357 VAL A C 1
ATOM 2942 O O . VAL A 1 357 ? 82.149 35.740 -43.026 1.00 49.62 357 VAL A O 1
ATOM 2945 N N . PRO A 1 358 ? 80.561 34.768 -44.299 1.00 49.78 358 PRO A N 1
ATOM 2946 C CA . PRO A 1 358 ? 79.488 34.920 -43.345 1.00 49.78 358 PRO A CA 1
ATOM 2947 C C . PRO A 1 358 ? 78.936 33.539 -42.997 1.00 49.78 358 PRO A C 1
ATOM 2949 O O . PRO A 1 358 ? 78.415 32.809 -43.840 1.00 49.78 358 PRO A O 1
ATOM 2952 N N . ALA A 1 359 ? 79.066 33.213 -41.716 1.00 42.88 359 ALA A N 1
ATOM 2953 C CA . ALA A 1 359 ? 78.132 32.343 -41.035 1.00 42.88 359 ALA A CA 1
ATOM 2954 C C . ALA A 1 359 ? 76.740 32.991 -41.100 1.00 42.88 359 ALA A C 1
ATOM 2956 O O . ALA A 1 359 ? 76.598 34.178 -40.806 1.00 42.88 359 ALA A O 1
ATOM 2957 N N . ALA A 1 360 ? 75.737 32.211 -41.481 1.00 39.19 360 ALA A N 1
ATOM 2958 C CA . ALA A 1 360 ? 74.344 32.516 -41.214 1.00 39.19 360 ALA A CA 1
ATOM 2959 C C . ALA A 1 360 ? 73.769 31.314 -40.466 1.00 39.19 360 ALA A C 1
ATOM 2961 O O . ALA A 1 360 ? 73.738 30.196 -40.977 1.00 39.19 360 ALA A O 1
ATOM 2962 N N . GLU A 1 361 ? 73.435 31.600 -39.216 1.00 43.22 361 GLU A N 1
ATOM 2963 C CA . GLU A 1 361 ? 72.704 30.802 -38.243 1.00 43.22 361 GLU A CA 1
ATOM 2964 C C . GLU A 1 361 ? 71.378 30.309 -38.823 1.00 43.22 361 GLU A C 1
ATOM 2966 O O . GLU A 1 361 ? 70.690 31.119 -39.435 1.00 43.22 361 GLU A O 1
ATOM 2971 N N . TRP A 1 362 ? 71.031 29.039 -38.585 1.00 45.06 362 TRP A N 1
ATOM 2972 C CA . TRP A 1 362 ? 69.687 28.541 -38.253 1.00 45.06 362 TRP A CA 1
ATOM 2973 C C . TRP A 1 362 ? 69.838 27.260 -37.431 1.00 45.06 362 TRP A C 1
ATOM 2975 O O . TRP A 1 362 ? 70.587 26.361 -37.884 1.00 45.06 362 TRP A O 1
#

InterPro domains:
  IPR001623 DnaJ domain [PF00226] (9-70)
  IPR001623 DnaJ domain [PR00625] (11-29)
  IPR001623 DnaJ domain [PR00625] (29-44)
  IPR001623 DnaJ domain [PR00625] (45-65)
  IPR001623 DnaJ domain [PS50076] (9-73)
  IPR001623 DnaJ domain [SM00271] (8-65)
  IPR001623 DnaJ domain [cd06257] (9-62)
  IPR036869 Chaperone J-domain superfamily [G3DSA:1.10.287.110] (2-98)
  IPR036869 Chaperone J-domain superfamily [SSF46565] (6-74)

pLDDT: mean 84.71, std 16.4, range [30.41, 98.19]

Organism: NCBI:txid560253

Foldseek 3Di:
DDDQDLQDDLCVLLVHDLPDDLVSSVVSLVVVCVVLPCVVPVDPCSVVSNVNSVVSNVQCNDPVSVVVSVVSNVVSVVVVVVVVVVVVVVVVVVVVVVVVVVVVVVVVVVVVVVLVVVLVVLVVLLVVLVVLLVVLVVVLVVLVVVLVVLVVVVVVVVVVVCVCVPPVVVVCCVPPPRPPQDPVNVVVVVVVVVVSVVVNVVSVVVSVVSVVVSVVSVVVSVVSVVVSVVSVVVVVVVVVVVVVVVVVVVVVVVVVVVVVVVVVVVVVVVVVVVVVVVVVVVVVVVVVVVVVVVVVVVVVVVVVVVVVVVVVVVVVVVVVVVVVVVVVVVVVVCVVDDDDDDDDDDDDDDDDDDDDDDDDDD

Secondary structure (DSSP, 8-state):
-PPPPTT--HHHHTT--TT--HHHHHHHHHHHHHHH-GGG--STTHHHHHHHHHHHHHHHSSHHHHHHHHHHHHHHHHHHHHHHHHHHHHHHHHHHHHHHHHHHHHHHHHHHHHHHHHHHHHHHHHHHHHHHHHHHHHHHHHHHHHHHHHHHHHHHHHHHHHHHSSHHHHHHHHHH------HHHHHHHHHHHHHHHHHHHHHHHHHHHHHHHHHHHHHHHHHHHHHHHHHHHHHHHHHHHHHHHHHHHHHHHHHHHHHHHHHHHHHHHHHHHHHHHHHHHHHHHHHHHHHHHHHHHHHHHHHHHHHHHHHHHHHHHHHHHHHHHHHHHHHHHHHTS-------------------------

Sequence (362 aa):
MAPAEPNVDYYAVLAVSNDATIEDVTKSYRKLAKIRHPDKNLNDDSTAVFQLLQNAYETIGDPTKRREYDLRWSGIRDSLRAKQESDWRQAEAAQAEKKRATEARAKEQEKDIARQERLRRLEQFRWKYDDEIFELSRAIRKLVADLKRLQDQDVEDSRKEKERNGWWAYLASPILGKVKETDEQKQAREKTRLHRLASKSIKGSELKEKETRLQRLQDALQNVNDKIAAEKKKAEDEKRKVEDEARARRVRLEQEARDQAMHEVRERLAKAQKERAEWAAKVAREAQAARETQEAQDRAWMAEAAERRRREAEERAQALRQAEEAARKARKTRNDRSEPATKTTVTLFKDALRSSVPAAEW